Protein AF-A0A0L1IK10-F1 (afdb_monomer_lite)

Foldseek 3Di:
DDDDDDDDPPLDDAAAEAQEDAQAPLSVVQVVVSVVSNHHDAEYEYEEADPVCLVPP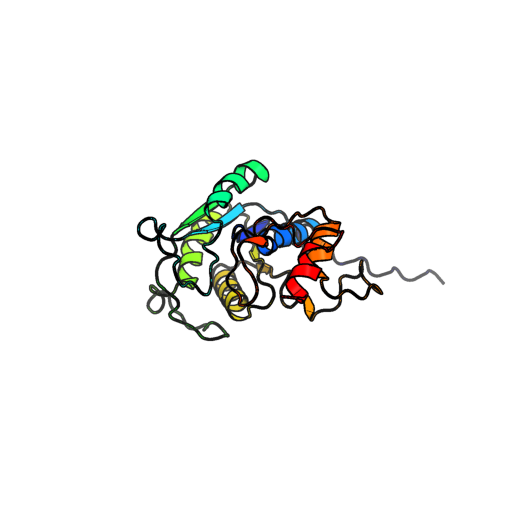APAPQGHRPRVVCVVVCCVVVVHYYFYDYQAAHCPPPDLADDLPPDPVNPRRHSLCRVQVRVVVVCVVPVRHAAYEGRDADRSNNQNSQVSSCVVVNHHYHHPRYPVVPDDDDPVCVPPDDPPRVLCVCVVVVNWGFACDDDDPPDDPVRGRPTCSDPVNPSVVSSVVD

Secondary structure (DSSP, 8-state):
-PPPPPPPP--PPPPEEEEE--SSHHHHHHHHHHHHTTPEEEEEEEEE--GGGTTS----SS---TTGGGTHHHHHHHT--EEEEE--SB-----SS--S---TTT-TTBGGGGHHHHHHHHHHH-TT--EEE---SS-HHHHHHHHHHHHHTTPEEE-TTTTTTTSPPPGGGTT---SSHHHHHHHHTT---B-----STT--GGGTT-BSS-TT-HHHHHHTT-

Radius of gyration: 19.13 Å; chains: 1; bounding box: 40×62×50 Å

InterPro domains:
  IPR002761 Diphthamide synthase domain [cd01994] (16-209)
  IPR014729 Rossmann-like alpha/beta/alpha sandwich fold [G3DSA:3.40.50.620] (12-171)
  IPR030662 Diphthine--ammonia ligase/Uncharacterised protein MJ0570 [PTHR12196] (16-214)
  IPR060003 Diphthamide synthase, N-terminal domain [PF01902] (16-90)

Organism: Aspergillus nomiae NRRL (strain ATCC 15546 / NRRL 13137 / CBS 260.88 / M93) (NCBI:txid1509407)

pLDDT: mean 82.79, std 15.54, range [36.09, 98.56]

Sequence (226 aa):
MTPSPQPQPQQGQSLNVIALISGGKDSLYSLLHCIRNGHKVIALANLHPPVQDAQEDIDSFMYQTIGHAVIPLYEQALDIPLYRAPISGGAVDTARIYRNDATEESAPEDETESLVPLLKRVMQCHPEANAVCAGAILSTYQRTRIENVACRLGLTPLAWLWNYPVLPAPVERAGVATQAGLLEDMAGVGCEARIIKVASGGLDEGFLWGDVSSRDGLVRRKIERA

Structure (mmCIF, N/CA/C/O backbone):
data_AF-A0A0L1IK10-F1
#
_entry.id   AF-A0A0L1IK10-F1
#
loop_
_atom_site.group_PDB
_atom_site.id
_atom_site.type_symbol
_atom_site.label_atom_id
_atom_site.label_alt_id
_atom_site.label_comp_id
_atom_site.label_asym_id
_atom_site.label_entity_id
_atom_site.label_seq_id
_atom_site.pdbx_PDB_ins_code
_atom_site.Cartn_x
_atom_site.Cartn_y
_atom_site.Cartn_z
_atom_site.occupancy
_atom_site.B_iso_or_equiv
_atom_site.auth_seq_id
_atom_site.auth_comp_id
_atom_site.auth_asym_id
_atom_site.auth_atom_id
_atom_site.pdbx_PDB_model_num
ATOM 1 N N . MET A 1 1 ? 18.342 -41.389 24.477 1.00 45.66 1 MET A N 1
ATOM 2 C CA . MET A 1 1 ? 18.398 -39.932 24.244 1.00 45.66 1 MET A CA 1
ATOM 3 C C . MET A 1 1 ? 17.262 -39.589 23.300 1.00 45.66 1 MET A C 1
ATOM 5 O O . MET A 1 1 ? 17.355 -39.867 22.114 1.00 45.66 1 MET A O 1
ATOM 9 N N . THR A 1 2 ? 16.138 -39.140 23.847 1.00 45.03 2 THR A N 1
ATOM 10 C CA . THR A 1 2 ? 14.998 -38.640 23.070 1.00 45.03 2 THR A CA 1
ATOM 11 C C . THR A 1 2 ? 15.384 -37.298 22.446 1.00 45.03 2 THR A C 1
ATOM 13 O O . THR A 1 2 ? 15.930 -36.461 23.168 1.00 45.03 2 THR A O 1
ATOM 16 N N . PRO A 1 3 ? 15.162 -37.079 21.140 1.00 47.78 3 PRO A N 1
ATOM 17 C CA . PRO A 1 3 ? 15.477 -35.801 20.520 1.00 47.78 3 PRO A CA 1
ATOM 18 C C . PRO A 1 3 ? 14.588 -34.710 21.124 1.00 47.78 3 PRO A C 1
ATOM 20 O O . PRO A 1 3 ? 13.375 -34.881 21.252 1.00 47.78 3 PRO A O 1
ATOM 23 N N . SER A 1 4 ? 15.214 -33.608 21.531 1.00 40.94 4 SER A N 1
ATOM 24 C CA . SER A 1 4 ? 14.535 -32.412 22.024 1.00 40.94 4 SER A CA 1
ATOM 25 C C . SER A 1 4 ? 13.555 -31.890 20.964 1.00 40.94 4 SER A C 1
ATOM 27 O O . SER A 1 4 ? 13.916 -31.859 19.784 1.00 40.94 4 SER A O 1
ATOM 29 N N . PRO A 1 5 ? 12.336 -31.469 21.344 1.00 47.75 5 PRO A N 1
ATOM 30 C CA . PRO A 1 5 ? 11.390 -30.902 20.396 1.00 47.75 5 PRO A CA 1
ATOM 31 C C . PRO A 1 5 ? 11.975 -29.617 19.804 1.00 47.75 5 PRO A C 1
ATOM 33 O O . PRO A 1 5 ? 12.391 -28.714 20.531 1.00 47.75 5 PRO A O 1
ATOM 36 N N . GLN A 1 6 ? 1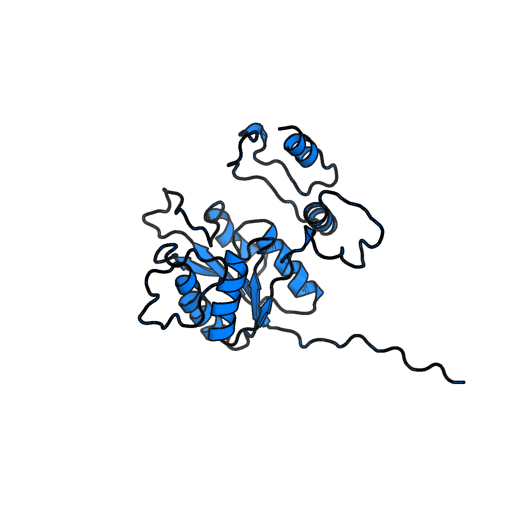2.035 -29.559 18.473 1.00 41.06 6 GLN A N 1
ATOM 37 C CA . GLN A 1 6 ? 12.385 -28.341 17.753 1.00 41.06 6 GLN A CA 1
ATOM 38 C C . GLN A 1 6 ? 11.350 -27.248 18.071 1.00 41.06 6 GLN A C 1
ATOM 40 O O . GLN A 1 6 ? 10.160 -27.563 18.182 1.00 41.06 6 GLN A O 1
ATOM 45 N N . PRO A 1 7 ? 11.767 -25.979 18.225 1.00 39.41 7 PRO A N 1
ATOM 46 C CA . PRO A 1 7 ? 10.839 -24.884 18.467 1.00 39.41 7 PRO A CA 1
ATOM 47 C C . PRO A 1 7 ? 9.878 -24.769 17.281 1.00 39.41 7 PRO A C 1
ATOM 49 O O . PRO A 1 7 ? 10.287 -24.511 16.150 1.00 39.41 7 PRO A O 1
ATOM 52 N N . GLN A 1 8 ? 8.592 -24.996 17.545 1.00 36.09 8 GLN A N 1
ATOM 53 C CA . GLN A 1 8 ? 7.531 -24.717 16.586 1.00 36.09 8 GLN A CA 1
ATOM 54 C C . GLN A 1 8 ? 7.516 -23.206 16.304 1.00 36.09 8 GLN A C 1
ATOM 56 O O . GLN A 1 8 ? 7.669 -22.422 17.248 1.00 36.09 8 GLN A O 1
ATOM 61 N N . PRO A 1 9 ? 7.351 -22.769 15.042 1.00 42.75 9 PRO A N 1
ATOM 62 C CA . PRO A 1 9 ? 7.224 -21.352 14.734 1.00 42.75 9 PRO A CA 1
ATOM 63 C C . PRO A 1 9 ? 6.038 -20.783 15.519 1.00 42.75 9 PRO A C 1
ATOM 65 O O . PRO A 1 9 ? 4.931 -21.319 15.457 1.00 42.75 9 PRO A O 1
ATOM 68 N N . GLN A 1 10 ? 6.289 -19.726 16.295 1.00 43.50 10 GLN A N 1
ATOM 69 C CA . GLN A 1 10 ? 5.251 -18.984 17.005 1.00 43.50 10 GLN A CA 1
ATOM 70 C C . GLN A 1 10 ? 4.220 -18.514 15.975 1.00 43.50 10 GLN A C 1
ATOM 72 O O . GLN A 1 10 ? 4.508 -17.646 15.154 1.00 43.50 10 GLN A O 1
ATOM 77 N N . GLN A 1 11 ? 3.031 -19.118 15.987 1.00 45.75 11 GLN A N 1
ATOM 78 C CA . GLN A 1 11 ? 1.899 -18.649 15.196 1.00 45.75 11 GLN A CA 1
ATOM 79 C C . GLN A 1 11 ? 1.498 -17.279 15.753 1.00 45.75 11 GLN A C 1
ATOM 81 O O . GLN A 1 11 ? 0.864 -17.191 16.805 1.00 45.75 11 GLN A O 1
ATOM 86 N N . GLY A 1 12 ? 1.940 -16.206 15.095 1.00 60.62 12 GLY A N 1
ATOM 87 C CA . GLY A 1 12 ? 1.452 -14.861 15.382 1.00 60.62 12 GLY A CA 1
ATOM 88 C C . GLY A 1 12 ? -0.070 -14.834 15.245 1.00 60.62 12 GLY A C 1
ATOM 89 O O . GLY A 1 12 ? -0.630 -15.512 14.383 1.00 60.62 12 GLY A O 1
ATOM 90 N N . GLN A 1 13 ? -0.753 -14.090 16.117 1.00 80.44 13 GLN A N 1
ATOM 91 C CA . GLN A 1 13 ? -2.201 -13.921 16.007 1.00 80.44 13 GLN A CA 1
ATOM 92 C C . GLN A 1 13 ? -2.559 -13.380 14.613 1.00 80.44 13 GLN A C 1
ATOM 94 O O . GLN A 1 13 ? -1.939 -12.435 14.126 1.00 80.44 13 GLN A O 1
ATOM 99 N N . SER A 1 14 ? -3.563 -13.983 13.973 1.00 93.81 14 SER A N 1
ATOM 100 C CA . SER A 1 14 ? -4.122 -13.477 12.718 1.00 93.81 14 SER A CA 1
ATOM 101 C C . SER A 1 14 ? -4.686 -12.071 12.936 1.00 93.81 14 SER A C 1
ATOM 103 O O . SER A 1 14 ? -5.568 -11.882 13.773 1.00 93.81 14 SER A O 1
ATOM 105 N N . LEU A 1 15 ? -4.202 -11.094 12.167 1.00 97.69 15 LEU A N 1
ATOM 106 C CA . LEU A 1 15 ? -4.667 -9.708 12.200 1.00 97.69 15 LEU A CA 1
ATOM 107 C C . LEU A 1 15 ? -5.780 -9.479 11.169 1.00 97.69 15 LEU A C 1
ATOM 109 O O . LEU A 1 15 ? -5.804 -10.134 10.125 1.00 97.69 15 LEU A O 1
ATOM 113 N N . ASN A 1 16 ? -6.660 -8.519 11.446 1.00 98.31 16 ASN A N 1
ATOM 114 C CA . ASN A 1 16 ? -7.651 -7.994 10.509 1.00 98.31 16 ASN A CA 1
ATOM 115 C C . ASN A 1 16 ? -7.149 -6.643 9.994 1.00 98.31 16 ASN A C 1
ATOM 117 O O . ASN A 1 16 ? -7.095 -5.650 10.726 1.00 98.31 16 ASN A O 1
ATOM 121 N N . VAL A 1 17 ? -6.731 -6.641 8.736 1.00 98.56 17 VAL A N 1
ATOM 122 C CA . VAL A 1 17 ? -5.891 -5.611 8.138 1.00 98.56 17 VAL A CA 1
ATOM 123 C C . VAL A 1 17 ? -6.714 -4.692 7.244 1.00 98.56 17 VAL A C 1
ATOM 125 O O . VAL A 1 17 ? -7.413 -5.152 6.336 1.00 98.56 17 VAL A O 1
ATOM 128 N N . ILE A 1 18 ? -6.551 -3.389 7.454 1.00 98.56 18 ILE A N 1
ATOM 129 C CA . ILE A 1 18 ? -6.921 -2.341 6.502 1.00 98.56 18 ILE A CA 1
ATOM 130 C C . ILE A 1 18 ? -5.718 -2.112 5.580 1.00 98.56 18 ILE A C 1
ATOM 132 O O . ILE A 1 18 ? -4.642 -1.731 6.043 1.00 98.56 18 ILE A O 1
ATOM 136 N N . ALA A 1 19 ? -5.859 -2.352 4.281 1.00 97.69 19 ALA A N 1
ATOM 137 C CA . ALA A 1 19 ? -4.765 -2.173 3.330 1.00 97.69 19 ALA A CA 1
ATOM 138 C C . ALA A 1 19 ? -4.819 -0.791 2.665 1.00 97.69 19 ALA A C 1
ATOM 140 O O . ALA A 1 19 ? -5.798 -0.457 1.997 1.00 97.69 19 ALA A O 1
ATOM 141 N N . LEU A 1 20 ? -3.750 -0.004 2.811 1.00 96.44 20 LEU A N 1
ATOM 142 C CA . LEU A 1 20 ? -3.587 1.263 2.102 1.00 96.44 20 LEU A CA 1
ATOM 143 C C . LEU A 1 20 ? -3.157 0.987 0.660 1.00 96.44 20 LEU A C 1
ATOM 145 O O . LEU A 1 20 ? -2.043 0.515 0.415 1.00 96.44 20 LEU A O 1
ATOM 149 N N . ILE A 1 21 ? -4.034 1.295 -0.294 1.00 94.38 21 ILE A N 1
ATOM 150 C CA . ILE A 1 21 ? -3.797 1.072 -1.723 1.00 94.38 21 ILE A CA 1
ATOM 151 C C . ILE A 1 21 ? -3.586 2.388 -2.469 1.00 94.38 21 ILE A C 1
ATOM 153 O O . ILE A 1 21 ? -4.220 3.406 -2.182 1.00 94.38 21 ILE A O 1
ATOM 157 N N . SER A 1 22 ? -2.690 2.355 -3.454 1.00 89.50 22 SER A N 1
ATOM 158 C CA . SER A 1 22 ? -2.305 3.530 -4.245 1.00 89.50 22 SER A CA 1
ATOM 159 C C . SER A 1 22 ? -2.494 3.361 -5.753 1.00 89.50 22 SER A C 1
ATOM 161 O O . SER A 1 22 ? -2.294 4.304 -6.504 1.00 89.50 22 SER A O 1
ATOM 163 N N . GLY A 1 23 ? -2.838 2.153 -6.212 1.00 85.44 23 GLY A N 1
ATOM 164 C CA . GLY A 1 23 ? -2.886 1.807 -7.638 1.00 85.44 23 GLY A CA 1
ATOM 165 C C . GLY A 1 23 ? -1.513 1.417 -8.189 1.00 85.44 23 GLY A C 1
ATOM 166 O O . GLY A 1 23 ? -1.408 0.909 -9.299 1.00 85.44 23 GLY A O 1
ATOM 167 N N . GLY A 1 24 ? -0.454 1.591 -7.393 1.00 88.69 24 GLY A N 1
ATOM 168 C CA . GLY A 1 24 ? 0.884 1.102 -7.700 1.00 88.69 24 GLY A CA 1
ATOM 169 C C . GLY A 1 24 ? 1.108 -0.350 -7.270 1.00 88.69 24 GLY A C 1
ATOM 170 O O . GLY A 1 24 ? 0.498 -0.839 -6.311 1.00 88.69 24 GLY A O 1
ATOM 171 N N . LYS A 1 25 ? 2.071 -0.998 -7.940 1.00 90.31 25 LYS A N 1
ATOM 172 C CA . LYS A 1 25 ? 2.514 -2.385 -7.704 1.00 90.31 25 LYS A CA 1
ATOM 173 C C . LYS A 1 25 ? 2.829 -2.703 -6.237 1.00 90.31 25 LYS A C 1
ATOM 175 O O . LYS A 1 25 ? 2.480 -3.772 -5.756 1.00 90.31 25 LYS A O 1
ATOM 180 N N . ASP A 1 26 ? 3.448 -1.773 -5.511 1.00 91.81 26 ASP A N 1
ATOM 181 C CA . ASP A 1 26 ? 3.996 -2.038 -4.175 1.00 91.81 26 ASP A CA 1
ATOM 182 C C . ASP A 1 26 ? 2.887 -2.167 -3.133 1.00 91.81 26 ASP A C 1
ATOM 184 O O . ASP A 1 26 ? 2.901 -3.073 -2.300 1.00 91.81 26 ASP A O 1
ATOM 188 N N . SER A 1 27 ? 1.881 -1.292 -3.227 1.00 91.69 27 SER A N 1
ATOM 189 C CA . SER A 1 27 ? 0.709 -1.351 -2.360 1.00 91.69 27 SER A CA 1
ATOM 190 C C . SER A 1 27 ? -0.037 -2.672 -2.537 1.00 91.69 27 SER A C 1
ATOM 192 O O . SER A 1 27 ? -0.300 -3.343 -1.547 1.00 91.69 27 SER A O 1
ATOM 194 N N . LEU A 1 28 ? -0.261 -3.117 -3.779 1.00 91.75 28 LEU A N 1
ATOM 195 C CA . LEU A 1 28 ? -0.950 -4.378 -4.056 1.00 91.75 28 LEU A CA 1
ATOM 196 C C . LEU A 1 28 ? -0.112 -5.596 -3.640 1.00 91.75 28 LEU A C 1
ATOM 198 O O . LEU A 1 28 ? -0.625 -6.518 -3.011 1.00 91.75 28 LEU A O 1
ATOM 202 N N . TYR A 1 29 ? 1.192 -5.581 -3.921 1.00 92.88 29 TYR A N 1
ATOM 203 C CA . TYR A 1 29 ? 2.099 -6.664 -3.544 1.00 92.88 29 TYR A CA 1
ATOM 204 C C . TYR A 1 29 ? 2.202 -6.835 -2.016 1.00 92.88 29 TYR A C 1
ATOM 206 O O . TYR A 1 29 ? 2.294 -7.960 -1.522 1.00 92.88 29 TYR A O 1
ATOM 214 N N . SER A 1 30 ? 2.092 -5.753 -1.235 1.00 93.06 30 SER A N 1
ATOM 215 C CA . SER A 1 30 ? 2.083 -5.840 0.233 1.00 93.06 30 SER A CA 1
ATOM 216 C C . SER A 1 30 ? 0.888 -6.620 0.813 1.00 93.06 30 SER A C 1
ATOM 218 O O . SER A 1 30 ? 1.024 -7.226 1.882 1.00 93.06 30 SER A O 1
ATOM 220 N N . LEU A 1 31 ? -0.249 -6.711 0.103 1.00 92.94 31 LEU A N 1
ATOM 221 C CA . LEU A 1 31 ? -1.383 -7.557 0.521 1.00 92.94 31 LEU A CA 1
ATOM 222 C C . LEU A 1 31 ? -1.003 -9.040 0.486 1.00 92.94 31 LEU A C 1
ATOM 224 O O . LEU A 1 31 ? -1.395 -9.791 1.377 1.00 92.94 31 LEU A O 1
ATOM 228 N N . LEU A 1 32 ? -0.195 -9.462 -0.493 1.00 92.00 32 LEU A N 1
ATOM 229 C CA . LEU A 1 32 ? 0.273 -10.848 -0.580 1.00 92.00 32 LEU A CA 1
ATOM 230 C C . LEU A 1 32 ? 1.133 -11.218 0.631 1.00 92.00 32 LEU A C 1
ATOM 232 O O . LEU A 1 32 ? 1.030 -12.333 1.138 1.00 92.00 32 LEU A O 1
ATOM 236 N N . HIS A 1 33 ? 1.918 -10.272 1.153 1.00 91.44 33 HIS A N 1
ATOM 237 C CA . HIS A 1 33 ? 2.641 -10.466 2.408 1.00 91.44 33 HIS A CA 1
ATOM 238 C C . HIS A 1 33 ? 1.702 -10.576 3.616 1.00 91.44 33 HIS A C 1
ATOM 240 O O . HIS A 1 33 ? 1.961 -11.403 4.488 1.00 91.44 33 HIS A O 1
ATOM 246 N N . CYS A 1 34 ? 0.598 -9.822 3.663 1.00 94.12 34 CYS A N 1
ATOM 247 C CA . CYS A 1 34 ? -0.408 -9.984 4.721 1.00 94.12 34 CYS A CA 1
ATOM 248 C C . CYS A 1 34 ? -1.013 -11.393 4.699 1.00 94.12 34 CYS A C 1
ATOM 250 O O . CYS A 1 34 ? -1.013 -12.078 5.720 1.00 94.12 34 CYS A O 1
ATOM 252 N N . ILE A 1 35 ? -1.456 -11.847 3.523 1.00 92.44 35 ILE A N 1
ATOM 253 C CA . ILE A 1 35 ? -2.073 -13.169 3.339 1.00 92.44 35 ILE A CA 1
ATOM 254 C C . ILE A 1 35 ? -1.078 -14.280 3.688 1.00 92.44 35 ILE A C 1
ATOM 256 O O . ILE A 1 35 ? -1.406 -15.206 4.429 1.00 92.44 35 ILE A O 1
ATOM 260 N N . ARG A 1 36 ? 0.167 -14.171 3.209 1.00 90.12 36 ARG A N 1
ATOM 261 C CA . ARG A 1 36 ? 1.228 -15.154 3.473 1.00 90.12 36 ARG A CA 1
ATOM 262 C C . ARG A 1 36 ? 1.554 -15.299 4.959 1.00 90.12 36 ARG A C 1
ATOM 264 O O . ARG A 1 36 ? 1.860 -16.402 5.397 1.00 90.12 36 ARG A O 1
ATOM 271 N N . ASN A 1 37 ? 1.482 -14.212 5.724 1.00 91.81 37 ASN A N 1
ATOM 272 C CA . ASN A 1 37 ? 1.701 -14.225 7.173 1.00 91.81 37 ASN A CA 1
ATOM 273 C C . ASN A 1 37 ? 0.430 -14.577 7.971 1.00 91.81 37 ASN A C 1
ATOM 275 O O . ASN A 1 37 ? 0.401 -14.419 9.189 1.00 91.81 37 ASN A O 1
ATOM 279 N N . GLY A 1 38 ? -0.617 -15.074 7.304 1.00 94.69 38 GLY A N 1
ATOM 280 C CA . GLY A 1 38 ? -1.837 -15.546 7.954 1.00 94.69 38 GLY A CA 1
ATOM 281 C C . GLY A 1 38 ? -2.741 -14.425 8.460 1.00 94.69 38 GLY A C 1
ATOM 282 O O . GLY A 1 38 ? -3.517 -14.650 9.382 1.00 94.69 38 GLY A O 1
ATOM 283 N N . HIS A 1 39 ? -2.635 -13.217 7.905 1.00 97.00 39 HIS A N 1
ATOM 284 C CA . HIS A 1 39 ? -3.534 -12.108 8.218 1.00 97.00 39 HIS A CA 1
ATOM 285 C C . HIS A 1 39 ? -4.661 -12.001 7.188 1.00 97.00 39 HIS A C 1
ATOM 287 O O . HIS A 1 39 ? -4.498 -12.352 6.016 1.00 97.00 39 HIS A O 1
ATOM 293 N N . LYS A 1 40 ? -5.804 -11.461 7.613 1.00 97.62 40 LYS A N 1
ATOM 294 C CA . LYS A 1 40 ? -6.979 -11.246 6.769 1.00 97.62 40 LYS A CA 1
ATOM 295 C C . LYS A 1 40 ? -7.055 -9.784 6.348 1.00 97.62 40 LYS A C 1
ATOM 297 O O . LYS A 1 40 ? -7.173 -8.908 7.199 1.00 97.62 40 LYS A O 1
ATOM 302 N N . VAL A 1 41 ? -7.034 -9.511 5.047 1.00 97.88 41 VAL A N 1
ATOM 303 C CA . VAL A 1 41 ? -7.330 -8.168 4.526 1.00 97.88 41 VAL A CA 1
ATOM 304 C C . VAL A 1 41 ? -8.846 -8.010 4.473 1.00 97.88 41 VAL A C 1
ATOM 306 O O . VAL A 1 41 ? -9.518 -8.776 3.789 1.00 97.88 41 VAL A O 1
ATOM 309 N N . ILE A 1 42 ? -9.382 -7.066 5.243 1.00 98.19 42 ILE A N 1
ATOM 310 C CA . ILE A 1 42 ? -10.834 -6.897 5.434 1.00 98.19 42 ILE A CA 1
ATOM 311 C C . ILE A 1 42 ? -11.386 -5.625 4.791 1.00 98.19 42 ILE A C 1
ATOM 313 O O . ILE A 1 42 ? -12.587 -5.537 4.558 1.00 98.19 42 ILE A O 1
ATOM 317 N N . ALA A 1 43 ? -10.520 -4.655 4.502 1.00 98.44 43 ALA A N 1
ATOM 318 C CA . ALA A 1 43 ? -10.891 -3.396 3.880 1.00 98.44 43 ALA A CA 1
ATOM 319 C C . ALA A 1 43 ? -9.713 -2.821 3.092 1.00 98.44 43 ALA A C 1
ATOM 321 O O . ALA A 1 43 ? -8.552 -2.942 3.496 1.00 98.44 43 ALA A O 1
ATOM 322 N N . LEU A 1 44 ? -10.027 -2.152 1.990 1.00 98.25 44 LEU A N 1
ATOM 323 C CA . LEU A 1 44 ? -9.103 -1.339 1.215 1.00 98.25 44 LEU A CA 1
ATOM 324 C C . LEU A 1 44 ? -9.351 0.131 1.551 1.00 98.25 44 LEU A C 1
ATOM 326 O O . LEU A 1 44 ? -10.496 0.574 1.620 1.00 98.25 44 LEU A O 1
ATOM 330 N N . ALA A 1 45 ? -8.287 0.901 1.734 1.00 97.19 45 ALA A N 1
ATOM 331 C CA . ALA A 1 45 ? -8.368 2.330 1.992 1.00 97.19 45 ALA A CA 1
ATOM 332 C C . ALA A 1 45 ? -7.478 3.096 1.009 1.00 97.19 45 ALA A C 1
ATOM 334 O O . ALA A 1 45 ? -6.327 2.729 0.772 1.00 97.19 45 ALA A O 1
ATOM 335 N N . ASN A 1 46 ? -8.013 4.166 0.428 1.00 95.25 46 ASN A N 1
ATOM 336 C CA . ASN A 1 46 ? -7.296 5.015 -0.516 1.00 95.25 46 ASN A CA 1
ATOM 337 C C . ASN A 1 46 ? -7.623 6.490 -0.278 1.00 95.25 46 ASN A C 1
ATOM 339 O O . ASN A 1 46 ? -8.790 6.874 -0.197 1.00 95.25 46 ASN A O 1
ATOM 343 N N . LEU A 1 47 ? -6.581 7.314 -0.224 1.00 91.44 47 LEU A N 1
ATOM 344 C CA . LEU A 1 47 ? -6.710 8.759 -0.328 1.00 91.44 47 LEU A CA 1
ATOM 345 C C . LEU A 1 47 ? -6.513 9.181 -1.786 1.00 91.44 47 LEU A C 1
ATOM 347 O O . LEU A 1 47 ? -5.657 8.631 -2.481 1.00 91.44 47 LEU A O 1
ATOM 351 N N . HIS A 1 48 ? -7.336 10.113 -2.258 1.00 86.94 48 HIS A N 1
ATOM 352 C CA . HIS A 1 48 ? -7.313 10.594 -3.641 1.00 86.94 48 HIS A CA 1
ATOM 353 C C . HIS A 1 48 ? -7.319 12.123 -3.707 1.00 86.94 48 HIS A C 1
ATOM 355 O O . HIS A 1 48 ? -7.763 12.764 -2.758 1.00 86.94 48 HIS A O 1
ATOM 361 N N . PRO A 1 49 ? -6.889 12.729 -4.824 1.00 81.31 49 PRO A N 1
ATOM 362 C CA . PRO A 1 49 ? -7.029 14.168 -5.011 1.00 81.31 49 PRO A CA 1
ATOM 363 C C . PRO A 1 49 ? -8.487 14.638 -4.843 1.00 81.31 49 PRO A C 1
ATOM 365 O O . PRO A 1 49 ? -9.403 13.925 -5.280 1.00 81.31 49 PRO A O 1
ATOM 368 N N . PRO A 1 50 ? -8.751 15.799 -4.218 1.00 79.25 50 PRO A N 1
ATOM 369 C CA . PRO A 1 50 ? -10.034 16.487 -4.301 1.00 79.25 50 PRO A CA 1
ATOM 370 C C . PRO A 1 50 ? -10.496 16.678 -5.752 1.00 79.25 50 PRO A C 1
ATOM 372 O O . PRO A 1 50 ? -9.707 16.832 -6.676 1.00 79.25 50 PRO A O 1
ATOM 375 N N . VAL A 1 51 ? -11.818 16.675 -5.948 1.00 67.25 51 VAL A N 1
ATOM 376 C CA . VAL A 1 51 ? -12.466 16.671 -7.276 1.00 67.25 51 VAL A CA 1
ATOM 377 C C . VAL A 1 51 ? -12.134 17.920 -8.107 1.00 67.25 51 VAL A C 1
ATOM 379 O O . VAL A 1 51 ? -12.146 17.851 -9.331 1.00 67.25 51 VAL A O 1
ATOM 382 N N . GLN A 1 52 ? -11.828 19.046 -7.457 1.00 60.19 52 GLN A N 1
ATOM 383 C CA . GLN A 1 52 ? -11.465 20.302 -8.124 1.00 60.19 52 GLN A CA 1
ATOM 384 C C . GLN A 1 52 ? -10.067 20.247 -8.756 1.00 60.19 52 GLN A C 1
ATOM 386 O O . GLN A 1 52 ? -9.867 20.835 -9.813 1.00 60.19 52 GLN A O 1
ATOM 391 N N . ASP A 1 53 ? -9.171 19.440 -8.185 1.00 56.16 53 ASP A N 1
ATOM 392 C CA . ASP A 1 53 ? -7.781 19.288 -8.619 1.00 56.16 53 ASP A CA 1
ATOM 393 C C . ASP A 1 53 ? -7.560 17.955 -9.349 1.00 56.16 53 ASP A C 1
ATOM 395 O O . ASP A 1 53 ? -6.437 17.534 -9.572 1.00 56.16 53 ASP A O 1
ATOM 399 N N . ALA A 1 54 ? -8.617 17.253 -9.774 1.00 51.88 54 ALA A N 1
ATOM 400 C CA . ALA A 1 54 ? -8.472 15.989 -10.507 1.00 51.88 54 ALA A CA 1
ATOM 401 C C . ALA A 1 54 ? -7.724 16.144 -11.853 1.00 51.88 54 ALA A C 1
ATOM 403 O O . ALA A 1 54 ? -7.298 15.146 -12.438 1.00 51.88 54 ALA A O 1
ATOM 404 N N . GLN A 1 55 ? -7.580 17.385 -12.337 1.00 46.66 55 GLN A N 1
ATOM 405 C CA . GLN A 1 55 ? -6.857 17.751 -13.554 1.00 46.66 55 GLN A CA 1
ATOM 406 C C . GLN A 1 55 ? -5.393 18.165 -13.302 1.00 46.66 55 GLN A C 1
ATOM 408 O O . GLN A 1 55 ? -4.607 18.147 -14.249 1.00 46.66 55 GLN A O 1
ATOM 413 N N . GLU A 1 56 ? -5.028 18.525 -12.066 1.00 48.78 56 GLU A N 1
ATOM 414 C CA . GLU A 1 56 ? -3.680 18.958 -11.682 1.00 48.78 56 GLU A CA 1
ATOM 415 C C . GLU A 1 56 ? -3.099 17.946 -10.687 1.00 48.78 56 GLU A C 1
ATOM 417 O O . GLU A 1 56 ? -3.681 17.661 -9.645 1.00 48.78 56 GLU A O 1
ATOM 422 N N . ASP A 1 57 ? -1.957 17.340 -11.022 1.00 55.78 57 ASP A N 1
ATOM 423 C CA . ASP A 1 57 ? -1.255 16.456 -10.094 1.00 55.78 57 ASP A CA 1
ATOM 424 C C . ASP A 1 57 ? -0.953 17.245 -8.806 1.00 55.78 57 ASP A C 1
ATOM 426 O O . ASP A 1 57 ? -0.090 18.117 -8.806 1.00 55.78 57 ASP A O 1
ATOM 430 N N . ILE A 1 58 ? -1.661 16.958 -7.709 1.00 59.47 58 ILE A N 1
ATOM 431 C CA . ILE A 1 58 ? -1.305 17.519 -6.402 1.00 59.47 58 ILE A CA 1
ATOM 432 C C . ILE A 1 58 ? 0.119 17.068 -6.083 1.00 59.47 58 ILE A C 1
ATOM 434 O O . ILE A 1 58 ? 0.401 15.865 -6.108 1.00 59.47 58 ILE A O 1
ATOM 438 N N . ASP A 1 59 ? 0.985 18.022 -5.740 1.00 61.69 59 ASP A N 1
ATOM 439 C CA . ASP A 1 59 ? 2.352 17.791 -5.267 1.00 61.69 59 ASP A CA 1
ATOM 440 C C . ASP A 1 59 ? 2.341 17.177 -3.848 1.00 61.69 59 ASP A C 1
ATOM 442 O O . ASP A 1 59 ? 2.791 17.775 -2.870 1.00 61.69 59 ASP A O 1
ATOM 446 N N . SER A 1 60 ? 1.783 15.970 -3.717 1.00 66.25 60 SER A N 1
ATOM 447 C CA . SER A 1 60 ? 1.801 15.180 -2.485 1.00 66.25 60 SER A CA 1
ATOM 448 C C . SER A 1 60 ? 3.091 14.367 -2.415 1.00 66.25 60 SER A C 1
ATOM 450 O O . SER A 1 60 ? 3.387 13.552 -3.294 1.00 66.25 60 SER A O 1
ATOM 452 N N . PHE A 1 61 ? 3.855 14.541 -1.335 1.00 71.44 61 PHE A N 1
ATOM 453 C CA . PHE A 1 61 ? 5.009 13.681 -1.055 1.00 71.44 61 PHE A CA 1
ATOM 454 C C . PHE A 1 61 ? 4.579 12.344 -0.438 1.00 71.44 61 PHE A C 1
ATOM 456 O O . PHE A 1 61 ? 5.329 11.359 -0.486 1.00 71.44 61 PHE A O 1
ATOM 463 N N . MET A 1 62 ? 3.382 12.295 0.155 1.00 72.31 62 MET A N 1
ATOM 464 C CA . MET A 1 62 ? 2.866 11.116 0.836 1.00 72.31 62 MET A CA 1
ATOM 465 C C . MET A 1 62 ? 2.077 10.172 -0.077 1.00 72.31 62 MET A C 1
ATOM 467 O O . MET A 1 62 ? 2.304 8.960 -0.002 1.00 72.31 62 MET A O 1
ATOM 471 N N . TYR A 1 63 ? 1.190 10.676 -0.938 1.00 74.00 63 TYR A N 1
ATOM 472 C CA . TYR A 1 63 ? 0.217 9.856 -1.666 1.00 74.00 63 TYR A CA 1
ATOM 473 C C . TYR A 1 63 ? 0.429 9.880 -3.178 1.00 74.00 63 TYR A C 1
ATOM 475 O O . TYR A 1 63 ? 0.541 10.927 -3.802 1.00 74.00 63 TYR A O 1
ATOM 483 N N . GLN A 1 64 ? 0.409 8.694 -3.789 1.00 73.00 64 GLN A N 1
ATOM 484 C CA . GLN A 1 64 ? 0.424 8.572 -5.242 1.00 73.00 64 GLN A CA 1
ATOM 485 C C . GLN A 1 64 ? -0.959 8.905 -5.803 1.00 73.00 64 GLN A C 1
ATOM 487 O O . GLN A 1 64 ? -1.941 8.219 -5.517 1.00 73.00 64 GLN A O 1
ATOM 492 N N . THR A 1 65 ? -1.014 9.926 -6.645 1.00 69.81 65 THR A N 1
ATOM 493 C CA . THR A 1 65 ? -2.231 10.383 -7.331 1.00 69.81 65 THR A CA 1
ATOM 494 C C . THR A 1 65 ? -2.356 9.775 -8.732 1.00 69.81 65 THR A C 1
ATOM 496 O O . THR A 1 65 ? -3.451 9.668 -9.290 1.00 69.81 65 THR A O 1
ATOM 499 N N . ILE A 1 66 ? -1.242 9.290 -9.286 1.00 75.00 66 ILE A N 1
ATOM 500 C CA . ILE A 1 66 ? -1.173 8.652 -10.601 1.00 75.00 66 ILE A CA 1
ATOM 501 C C . ILE A 1 66 ? -1.862 7.285 -10.556 1.00 75.00 66 ILE A C 1
ATOM 503 O O . ILE A 1 66 ? -1.566 6.452 -9.701 1.00 75.00 66 ILE A O 1
ATOM 507 N N . GLY A 1 67 ? -2.753 7.025 -11.515 1.00 73.69 67 GLY A N 1
ATOM 508 C CA . GLY A 1 67 ? -3.447 5.740 -11.619 1.00 73.69 67 GLY A CA 1
ATOM 509 C C . GLY A 1 67 ? -4.613 5.572 -10.643 1.00 73.69 67 GLY A C 1
ATOM 510 O O . GLY A 1 67 ? -5.220 4.507 -10.622 1.00 73.69 67 GLY A O 1
ATOM 511 N N . HIS A 1 68 ? -5.006 6.609 -9.891 1.00 76.69 68 HIS A N 1
ATOM 512 C CA . HIS A 1 68 ? -6.145 6.536 -8.965 1.00 76.69 68 HIS A CA 1
ATOM 513 C C . HIS A 1 68 ? -7.475 6.153 -9.650 1.00 76.69 68 HIS A C 1
ATOM 515 O O . HIS A 1 68 ? -8.395 5.678 -8.987 1.00 76.69 68 HIS A O 1
ATOM 521 N N . ALA A 1 69 ? -7.579 6.324 -10.973 1.00 80.44 69 ALA A N 1
ATOM 522 C CA . ALA A 1 69 ? -8.733 5.917 -11.774 1.00 80.44 69 ALA A CA 1
ATOM 523 C C . ALA A 1 69 ? -8.969 4.393 -11.785 1.00 80.44 69 ALA A C 1
ATOM 525 O O . ALA A 1 69 ? -10.104 3.964 -11.973 1.00 80.44 69 ALA A O 1
ATOM 526 N N . VAL A 1 70 ? -7.932 3.573 -11.553 1.00 87.81 70 VAL A N 1
ATOM 527 C CA . VAL A 1 70 ? -8.065 2.103 -11.498 1.00 87.81 70 VAL A CA 1
ATOM 528 C C . VAL A 1 70 ? -8.551 1.609 -10.133 1.00 87.81 70 VAL A C 1
ATOM 530 O O . VAL A 1 70 ? -9.095 0.514 -10.030 1.00 87.81 70 VAL A O 1
ATOM 533 N N . ILE A 1 71 ? -8.385 2.416 -9.081 1.00 91.50 71 ILE A N 1
ATOM 534 C CA . ILE A 1 71 ? -8.676 2.034 -7.693 1.00 91.50 71 ILE A CA 1
ATOM 535 C C . ILE A 1 71 ? -10.113 1.524 -7.492 1.00 91.50 71 ILE A C 1
ATOM 537 O O . ILE A 1 71 ? -10.257 0.497 -6.835 1.00 91.50 71 ILE A O 1
ATOM 541 N N . PRO A 1 72 ? -11.176 2.144 -8.052 1.00 91.94 72 PRO A N 1
ATOM 542 C CA . PRO A 1 72 ? -12.538 1.619 -7.913 1.00 91.94 72 PRO A CA 1
ATOM 543 C C . PRO A 1 72 ? -12.715 0.178 -8.409 1.00 91.94 72 PRO A C 1
ATOM 545 O O . PRO A 1 72 ? -13.589 -0.532 -7.926 1.00 91.94 72 PRO A O 1
ATOM 548 N N . LEU A 1 73 ? -11.875 -0.279 -9.343 1.00 93.56 73 LEU A N 1
ATOM 549 C CA . LEU A 1 73 ? -11.931 -1.647 -9.861 1.00 93.56 73 LEU A CA 1
ATOM 550 C C . LEU A 1 73 ? -11.364 -2.673 -8.868 1.00 93.56 73 LEU A C 1
ATOM 552 O O . LEU A 1 73 ? -11.654 -3.860 -8.995 1.00 93.56 73 LEU A O 1
ATOM 556 N N . TYR A 1 74 ? -10.575 -2.244 -7.875 1.00 94.44 74 TYR A N 1
ATOM 557 C CA . TYR A 1 74 ? -9.955 -3.155 -6.908 1.00 94.44 74 TYR A CA 1
ATOM 558 C C . TYR A 1 74 ? -10.993 -3.806 -6.000 1.00 94.44 74 TYR A C 1
ATOM 560 O O . TYR A 1 74 ? -10.834 -4.973 -5.664 1.00 94.44 74 TYR A O 1
ATOM 568 N N . GLU A 1 75 ? -12.059 -3.087 -5.638 1.00 95.12 75 GLU A N 1
ATOM 569 C CA . GLU A 1 75 ? -13.149 -3.638 -4.826 1.00 95.12 75 GLU A CA 1
ATOM 570 C C . GLU A 1 75 ? -13.761 -4.872 -5.491 1.00 95.12 75 GLU A C 1
ATOM 572 O O . GLU A 1 75 ? -13.878 -5.925 -4.872 1.00 95.12 75 GLU A O 1
ATOM 577 N N . GLN A 1 76 ? -14.061 -4.762 -6.788 1.00 94.19 76 GLN A N 1
ATOM 578 C CA . GLN A 1 76 ? -14.627 -5.853 -7.580 1.00 94.19 76 GLN A CA 1
ATOM 579 C C . GLN A 1 76 ? -13.609 -6.967 -7.840 1.00 94.19 76 GLN A C 1
ATOM 581 O O . GLN A 1 76 ? -13.957 -8.142 -7.791 1.00 94.19 76 GLN A O 1
ATOM 586 N N . ALA A 1 77 ? -12.357 -6.609 -8.136 1.00 94.75 77 ALA A N 1
ATOM 587 C CA . ALA A 1 77 ? -11.321 -7.580 -8.477 1.00 94.75 77 ALA A CA 1
ATOM 588 C C . ALA A 1 77 ? -10.855 -8.411 -7.273 1.00 94.75 77 ALA A C 1
ATOM 590 O O . ALA A 1 77 ? -10.447 -9.559 -7.446 1.00 94.75 77 ALA A O 1
ATOM 591 N N . LEU A 1 78 ? -10.874 -7.825 -6.074 1.00 94.69 78 LEU A N 1
ATOM 592 C CA . LEU A 1 78 ? -10.396 -8.462 -4.848 1.00 94.69 78 LEU A CA 1
ATOM 593 C C . LEU A 1 78 ? -11.527 -9.004 -3.972 1.00 94.69 78 LEU A C 1
ATOM 595 O O . LEU A 1 78 ? -11.235 -9.795 -3.081 1.00 94.69 78 LEU A O 1
ATOM 599 N N . ASP A 1 79 ? -12.775 -8.594 -4.218 1.00 96.44 79 ASP A N 1
ATOM 600 C CA . ASP A 1 79 ? -13.924 -8.873 -3.347 1.00 96.44 79 ASP A CA 1
ATOM 601 C C . ASP A 1 79 ? -13.680 -8.380 -1.904 1.00 96.44 79 ASP A C 1
ATOM 603 O O . ASP A 1 7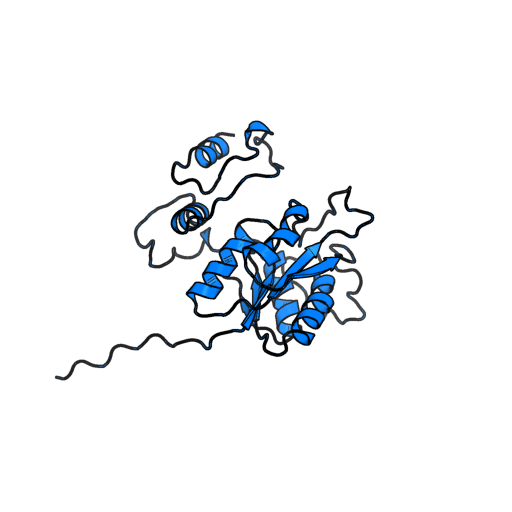9 ? -13.920 -9.071 -0.914 1.00 96.44 79 ASP A O 1
ATOM 607 N N . ILE A 1 80 ? -13.123 -7.165 -1.784 1.00 97.69 80 ILE A N 1
ATOM 608 C CA . ILE A 1 80 ? -12.804 -6.509 -0.506 1.00 97.69 80 ILE A CA 1
ATOM 609 C C . ILE A 1 80 ? -13.372 -5.081 -0.525 1.00 97.69 80 ILE A C 1
ATOM 611 O O . ILE A 1 80 ? -13.026 -4.326 -1.437 1.00 97.69 80 ILE A O 1
ATOM 615 N N . PRO A 1 81 ? -14.162 -4.670 0.490 1.00 98.06 81 PRO A N 1
ATOM 616 C CA . PRO A 1 81 ? -14.756 -3.335 0.566 1.00 98.06 81 PRO A CA 1
ATOM 617 C C . PRO A 1 81 ? -13.736 -2.203 0.434 1.00 98.06 81 PRO A C 1
ATOM 619 O O . PRO A 1 81 ? -12.689 -2.221 1.092 1.00 98.06 81 PRO A O 1
ATOM 622 N N . LEU A 1 82 ? -14.063 -1.191 -0.371 1.00 97.88 82 LEU A N 1
ATOM 623 C CA . LEU A 1 82 ? -13.177 -0.064 -0.656 1.00 97.88 82 LEU A CA 1
ATOM 624 C C . LEU A 1 82 ? -13.682 1.254 -0.062 1.00 97.88 82 LEU A C 1
ATOM 626 O O . LEU A 1 82 ? -14.741 1.774 -0.406 1.00 97.88 82 LEU A O 1
ATOM 630 N N . TYR A 1 83 ? -12.841 1.871 0.763 1.00 97.81 83 TYR A N 1
ATOM 631 C CA . TYR A 1 83 ? -13.086 3.166 1.381 1.00 97.81 83 TYR A CA 1
ATOM 632 C C . TYR A 1 83 ? -12.167 4.221 0.778 1.00 97.81 83 TYR A C 1
ATOM 634 O O . TYR A 1 83 ? -10.941 4.113 0.817 1.00 97.81 83 TYR A O 1
ATOM 642 N N . ARG A 1 84 ? -12.768 5.283 0.239 1.00 94.69 84 ARG A N 1
ATOM 643 C CA . ARG A 1 84 ? -12.042 6.385 -0.404 1.00 94.69 84 ARG A CA 1
ATOM 644 C C . ARG A 1 84 ? -12.364 7.722 0.238 1.00 94.69 84 ARG A C 1
ATOM 646 O O . ARG A 1 84 ? -13.524 7.957 0.583 1.00 94.69 84 ARG A O 1
ATOM 653 N N . ALA A 1 85 ? -11.360 8.568 0.420 1.00 92.38 85 ALA A N 1
ATOM 654 C CA . ALA A 1 85 ? -11.537 9.935 0.902 1.00 92.38 85 ALA A CA 1
ATOM 655 C C . ALA A 1 85 ? -10.601 10.901 0.155 1.00 92.38 85 ALA A C 1
ATOM 657 O O . ALA A 1 85 ? -9.525 10.479 -0.279 1.00 92.38 85 ALA A O 1
ATOM 658 N N . PRO A 1 86 ? -10.996 12.173 -0.015 1.00 89.75 86 PRO A N 1
ATOM 659 C CA . PRO A 1 86 ? -10.110 13.173 -0.581 1.00 89.75 86 PRO A CA 1
ATOM 660 C C . PRO A 1 86 ? -8.950 13.469 0.377 1.00 89.75 86 PRO A C 1
ATOM 662 O O . PRO A 1 86 ? -9.111 13.401 1.597 1.00 89.75 86 PRO A O 1
ATOM 665 N N . ILE A 1 87 ? -7.795 13.810 -0.185 1.00 86.31 87 ILE A N 1
ATOM 666 C CA . ILE A 1 87 ? -6.691 14.430 0.545 1.00 86.31 87 ILE A CA 1
ATOM 667 C C . ILE A 1 87 ? -7.106 15.870 0.853 1.00 86.31 87 ILE A C 1
ATOM 669 O O . ILE A 1 87 ? -7.551 16.600 -0.030 1.00 86.31 87 ILE A O 1
ATOM 673 N N . SER A 1 88 ? -6.965 16.260 2.110 1.00 81.88 88 SER A N 1
ATOM 674 C CA . SER A 1 88 ? -7.123 17.627 2.590 1.00 81.88 88 SER A CA 1
ATOM 675 C C . SER A 1 88 ? -5.779 18.123 3.118 1.00 81.88 88 SER A C 1
ATOM 677 O O . SER A 1 88 ? -5.014 17.343 3.688 1.00 81.88 88 SER A O 1
ATOM 679 N N . GLY A 1 89 ? -5.512 19.420 2.962 1.00 74.88 89 GLY A N 1
ATOM 680 C CA . GLY A 1 89 ? -4.239 20.013 3.372 1.00 74.88 89 GLY A CA 1
ATOM 681 C C . GLY A 1 89 ? -3.104 19.767 2.370 1.00 74.88 89 GLY A C 1
ATOM 682 O O . GLY A 1 89 ? -3.335 19.319 1.249 1.00 74.88 89 GLY A O 1
ATOM 683 N N . GLY A 1 90 ? -1.878 20.093 2.773 1.00 73.44 90 GLY A N 1
ATOM 684 C CA . GLY A 1 90 ? -0.654 19.904 1.993 1.00 73.44 90 GLY A CA 1
ATOM 685 C C . GLY A 1 90 ? 0.473 19.302 2.833 1.00 73.44 90 GLY A C 1
ATOM 686 O O . GLY A 1 90 ? 0.283 18.937 3.991 1.00 73.44 90 GLY A O 1
ATOM 687 N N . ALA A 1 91 ? 1.673 19.188 2.265 1.00 76.12 91 ALA A N 1
ATOM 688 C CA . ALA A 1 91 ? 2.842 18.694 2.994 1.00 76.12 91 ALA A CA 1
ATOM 689 C C . ALA A 1 91 ? 3.407 19.774 3.942 1.00 76.12 91 ALA A C 1
ATOM 691 O O . ALA A 1 91 ? 4.342 20.497 3.588 1.00 76.12 91 ALA A O 1
ATOM 692 N N . VAL A 1 92 ? 2.830 19.896 5.142 1.00 76.50 92 VAL A N 1
ATOM 693 C CA . VAL A 1 92 ? 3.215 20.904 6.147 1.00 76.50 92 VAL A CA 1
ATOM 694 C C . VAL A 1 92 ? 4.438 20.441 6.935 1.00 76.50 92 VAL A C 1
ATOM 696 O O . VAL A 1 92 ? 5.456 21.140 6.990 1.00 76.50 92 VAL A O 1
ATOM 699 N N . ASP A 1 93 ? 4.388 19.241 7.511 1.00 74.38 93 ASP A N 1
ATOM 700 C CA . ASP A 1 93 ? 5.567 18.599 8.072 1.00 74.38 93 ASP A CA 1
ATOM 701 C C . ASP A 1 93 ? 6.320 17.889 6.942 1.00 74.38 93 ASP A C 1
ATOM 703 O O . ASP A 1 93 ? 5.890 16.870 6.396 1.00 74.38 93 ASP A O 1
ATOM 707 N N . THR A 1 94 ? 7.486 18.422 6.590 1.00 77.56 94 THR A N 1
ATOM 708 C CA . THR A 1 94 ? 8.390 17.832 5.592 1.00 77.56 94 THR A CA 1
ATOM 709 C C . THR A 1 94 ? 9.543 17.046 6.228 1.00 77.56 94 THR A C 1
ATOM 711 O O . THR A 1 94 ? 10.403 16.505 5.528 1.00 77.56 94 THR A O 1
ATOM 714 N N . ALA A 1 95 ? 9.574 16.923 7.561 1.00 77.81 95 ALA A N 1
ATOM 715 C CA . ALA A 1 95 ? 10.617 16.192 8.262 1.00 77.81 95 ALA A CA 1
ATOM 716 C C . ALA A 1 95 ? 10.545 14.686 7.969 1.00 77.81 95 ALA A C 1
ATOM 718 O O . ALA A 1 95 ? 9.480 14.078 7.801 1.00 77.81 95 ALA A O 1
ATOM 719 N N . ARG A 1 96 ? 11.728 14.056 7.951 1.00 78.38 96 ARG A N 1
ATOM 720 C CA . ARG A 1 96 ? 11.885 12.616 7.696 1.00 78.38 96 ARG A CA 1
ATOM 721 C C . ARG A 1 96 ? 11.177 11.747 8.740 1.00 78.38 96 ARG A C 1
ATOM 723 O O . ARG A 1 96 ? 10.716 10.662 8.395 1.00 78.38 96 ARG A O 1
ATOM 730 N N . ILE A 1 97 ? 11.160 12.197 9.992 1.00 81.00 97 ILE A N 1
ATOM 731 C CA . ILE A 1 97 ? 10.483 11.546 11.115 1.00 81.00 97 ILE A CA 1
ATOM 732 C C . ILE A 1 97 ? 9.316 12.444 11.489 1.00 81.00 97 ILE A C 1
ATOM 734 O O . ILE A 1 97 ? 9.535 13.613 11.804 1.00 81.00 97 ILE A O 1
ATOM 738 N N . TYR A 1 98 ? 8.107 11.896 11.431 1.00 79.69 98 TYR A N 1
ATOM 739 C CA . TYR A 1 98 ? 6.910 12.632 11.810 1.00 79.69 98 TYR A CA 1
ATOM 740 C C . TYR A 1 98 ? 6.883 12.895 13.316 1.00 79.69 98 TYR A C 1
ATOM 742 O O . TYR A 1 98 ? 7.325 12.059 14.112 1.00 79.69 98 TYR A O 1
ATOM 750 N N . ARG A 1 99 ? 6.398 14.071 13.705 1.00 76.38 99 ARG A N 1
ATOM 751 C CA . ARG A 1 99 ? 6.385 14.491 15.105 1.00 76.38 99 ARG A CA 1
ATOM 752 C C . ARG A 1 99 ? 5.291 13.766 15.895 1.00 76.38 99 ARG A C 1
ATOM 754 O O . ARG A 1 99 ? 4.245 13.406 15.364 1.00 76.38 99 ARG A O 1
ATOM 761 N N . ASN A 1 100 ? 5.538 13.551 17.186 1.00 64.00 100 ASN A N 1
ATOM 762 C CA . ASN A 1 100 ? 4.599 12.868 18.087 1.00 64.00 100 ASN A CA 1
ATOM 763 C C . ASN A 1 100 ? 3.687 13.835 18.862 1.00 64.00 100 ASN A C 1
ATOM 765 O O . ASN A 1 100 ? 2.770 13.384 19.541 1.00 64.00 100 ASN A O 1
ATOM 769 N N . ASP A 1 101 ? 3.955 15.138 18.790 1.00 60.72 101 ASP A N 1
ATOM 770 C CA . ASP A 1 101 ? 3.255 16.210 19.504 1.00 60.72 101 ASP A CA 1
ATOM 771 C C . ASP A 1 101 ? 2.200 16.926 18.648 1.00 60.72 101 ASP A C 1
ATOM 773 O O . ASP A 1 101 ? 1.596 17.888 19.117 1.00 60.72 101 ASP A O 1
ATOM 777 N N . ALA A 1 102 ? 1.949 16.448 17.424 1.00 55.09 102 ALA A N 1
ATOM 778 C CA . ALA A 1 102 ? 0.862 16.922 16.577 1.00 55.09 102 ALA A CA 1
ATOM 779 C C . ALA A 1 102 ? -0.488 16.645 17.266 1.00 55.09 102 ALA A C 1
ATOM 781 O O . ALA A 1 102 ? -1.044 15.546 17.200 1.00 55.09 102 ALA A O 1
ATO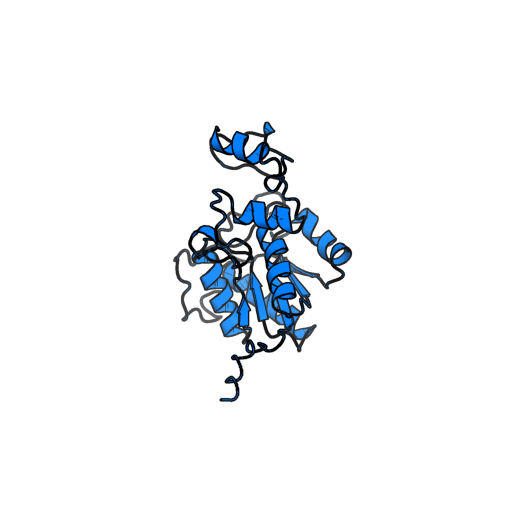M 782 N N . THR A 1 103 ? -0.993 17.639 17.994 1.00 53.16 103 THR A N 1
ATOM 783 C CA . THR A 1 103 ? -2.353 17.646 18.534 1.00 53.16 103 THR A CA 1
ATOM 784 C C . THR A 1 103 ? -3.341 17.924 17.402 1.00 53.16 103 THR A C 1
ATOM 786 O O . THR A 1 103 ? -2.997 18.594 16.428 1.00 53.16 103 THR A O 1
ATOM 789 N N . GLU A 1 104 ? -4.590 17.457 17.529 1.00 52.28 104 GLU A N 1
ATOM 790 C CA . GLU A 1 104 ? -5.650 17.699 16.527 1.00 52.28 104 GLU A CA 1
ATOM 791 C C . GLU A 1 104 ? -5.834 19.203 16.200 1.00 52.28 104 GLU A C 1
ATOM 793 O O . GLU A 1 104 ? -6.299 19.550 15.120 1.00 52.28 104 GLU A O 1
ATOM 798 N N . GLU A 1 105 ? -5.411 20.098 17.098 1.00 51.44 105 GLU A N 1
ATOM 799 C CA . GLU A 1 105 ? -5.500 21.558 16.962 1.00 51.44 105 GLU A CA 1
ATOM 800 C C . GLU A 1 105 ? -4.359 22.199 16.148 1.00 51.44 105 GLU A C 1
ATOM 802 O O . GLU A 1 105 ? -4.511 23.327 15.685 1.00 51.44 105 GLU A O 1
ATOM 807 N N . SER A 1 106 ? -3.225 21.515 15.961 1.00 51.47 106 SER A N 1
ATOM 808 C CA . SER A 1 106 ? -2.033 22.059 15.278 1.00 51.47 106 SER A CA 1
ATOM 809 C C . SER A 1 106 ? -1.748 21.426 13.909 1.00 51.47 106 SER A C 1
ATOM 811 O O . SER A 1 106 ? -0.839 21.872 13.211 1.00 51.47 106 SER A O 1
ATOM 813 N N . ALA A 1 107 ? -2.537 20.423 13.511 1.00 57.50 107 ALA A N 1
ATOM 814 C CA . ALA A 1 107 ? -2.317 19.606 12.317 1.00 57.50 107 ALA A CA 1
ATOM 815 C C . ALA A 1 107 ? -3.414 19.615 11.214 1.00 57.50 107 ALA A C 1
ATOM 817 O O . ALA A 1 107 ? -3.284 18.816 10.287 1.00 57.50 107 ALA A O 1
ATOM 818 N N . PRO A 1 108 ? -4.477 20.458 11.218 1.00 59.66 108 PRO A N 1
ATOM 819 C CA . PRO A 1 108 ? -5.578 20.317 10.251 1.00 59.66 108 PRO A CA 1
ATOM 820 C C . PRO A 1 108 ? -5.176 20.572 8.787 1.00 59.66 108 PRO A C 1
ATOM 822 O O . PRO A 1 108 ? -5.958 20.287 7.883 1.00 59.66 108 PRO A O 1
ATOM 825 N N . GLU A 1 109 ? -3.973 21.097 8.552 1.00 71.38 109 GLU A N 1
ATOM 826 C CA . GLU A 1 109 ? -3.447 21.410 7.224 1.00 71.38 109 GLU A CA 1
ATOM 827 C C . GLU A 1 109 ? -2.441 20.374 6.694 1.00 71.38 109 GLU A C 1
ATOM 829 O O . GLU A 1 109 ? -2.018 20.514 5.550 1.00 71.38 109 GLU A O 1
ATOM 834 N N . ASP A 1 110 ? -2.057 19.344 7.465 1.00 82.25 110 ASP A N 1
ATOM 835 C CA . ASP A 1 110 ? -1.105 18.323 6.996 1.00 82.25 110 ASP A CA 1
ATOM 836 C C . ASP A 1 110 ? -1.805 17.160 6.274 1.00 82.25 110 ASP A C 1
ATOM 838 O O . ASP A 1 110 ? -2.747 16.551 6.790 1.00 82.25 110 ASP A O 1
ATOM 842 N N . GLU A 1 111 ? -1.296 16.794 5.097 1.00 82.75 111 GLU A N 1
ATOM 843 C CA . GLU A 1 111 ? -1.827 15.698 4.277 1.00 82.75 111 GLU A CA 1
ATOM 844 C C . GLU A 1 111 ? -1.876 14.345 5.017 1.00 82.75 111 GLU A C 1
ATOM 846 O O . GLU A 1 111 ? -2.738 13.501 4.741 1.00 82.75 111 GLU A O 1
ATOM 851 N N . THR A 1 112 ? -1.003 14.134 6.007 1.00 86.25 112 THR A N 1
ATOM 852 C CA . THR A 1 112 ? -0.989 12.941 6.868 1.00 86.25 112 THR A CA 1
ATOM 853 C C . THR A 1 112 ? -2.304 12.772 7.621 1.00 86.25 112 THR A C 1
ATOM 855 O O . THR A 1 112 ? -2.828 11.657 7.718 1.00 86.25 112 THR A O 1
ATOM 858 N N . GLU A 1 113 ? -2.875 13.868 8.124 1.00 89.81 113 GLU A N 1
ATOM 859 C CA . GLU A 1 113 ? -4.070 13.828 8.970 1.00 89.81 113 GLU A CA 1
ATOM 860 C C . GLU A 1 113 ? -5.323 13.420 8.193 1.00 89.81 113 GLU A C 1
ATOM 862 O O . GLU A 1 113 ? -6.271 12.911 8.791 1.00 89.81 113 GLU A O 1
ATOM 867 N N . SER A 1 114 ? -5.302 13.510 6.857 1.00 90.38 114 SER A N 1
ATOM 868 C CA . SER A 1 114 ? -6.368 12.982 5.992 1.00 90.38 114 SER A CA 1
ATOM 869 C C . SER A 1 114 ? -6.598 11.477 6.176 1.00 90.38 114 SER A C 1
ATOM 871 O O . SER A 1 114 ? -7.701 10.974 5.942 1.00 90.38 114 SER A O 1
ATOM 873 N N . LEU A 1 115 ? -5.585 10.735 6.639 1.00 92.94 115 LEU A N 1
ATOM 874 C CA . LEU A 1 115 ? -5.689 9.295 6.867 1.00 92.94 115 LEU A CA 1
ATOM 875 C C . LEU A 1 115 ? -6.530 8.954 8.108 1.00 92.94 115 LEU A C 1
ATOM 877 O O . LEU A 1 115 ? -7.204 7.922 8.133 1.00 92.94 115 LEU A O 1
ATOM 881 N N . VAL A 1 116 ? -6.543 9.829 9.116 1.00 94.19 116 VAL A N 1
ATOM 882 C CA . VAL A 1 116 ? -7.261 9.622 10.383 1.00 94.19 116 VAL A CA 1
ATOM 883 C C . VAL A 1 116 ? -8.777 9.464 10.185 1.00 94.19 116 VAL A C 1
ATOM 885 O O . VAL A 1 116 ? -9.313 8.438 10.614 1.00 94.19 116 VAL A O 1
ATOM 888 N N . PRO A 1 117 ? -9.510 10.404 9.547 1.00 94.69 117 PRO A N 1
ATOM 889 C CA . PRO A 1 117 ? -10.952 10.256 9.350 1.00 94.69 117 PRO A CA 1
ATOM 890 C C . PRO A 1 117 ? -11.293 9.072 8.435 1.00 94.69 117 PRO A C 1
ATOM 892 O O . PRO A 1 117 ? -12.298 8.395 8.663 1.00 94.69 117 PRO A O 1
ATOM 895 N N . LEU A 1 118 ? -10.446 8.773 7.441 1.00 96.81 118 LEU A N 1
ATOM 896 C CA . LEU A 1 118 ? -10.627 7.614 6.569 1.00 96.81 118 LEU A CA 1
ATOM 897 C C . LEU A 1 118 ? -10.567 6.303 7.364 1.00 96.81 118 LEU A C 1
ATOM 899 O O . LEU A 1 118 ? -11.490 5.492 7.266 1.00 96.81 118 LEU A O 1
ATOM 903 N N . LEU A 1 119 ? -9.521 6.112 8.172 1.00 97.88 119 LEU A N 1
ATOM 904 C CA . LEU A 1 119 ? -9.355 4.906 8.982 1.00 97.88 119 LEU A CA 1
ATOM 905 C C . LEU A 1 119 ? -10.409 4.807 10.088 1.00 97.88 119 LEU A C 1
ATOM 907 O O . LEU A 1 119 ? -10.961 3.728 10.278 1.00 97.88 119 LEU A O 1
ATOM 911 N N . LYS A 1 120 ? -10.776 5.918 10.746 1.00 97.69 120 LYS A N 1
ATOM 912 C CA . LYS A 1 120 ? -11.887 5.935 11.717 1.00 97.69 120 LYS A CA 1
ATOM 913 C C . LYS A 1 120 ? -13.190 5.437 11.082 1.00 97.69 120 LYS A C 1
ATOM 915 O O . LYS A 1 120 ? -13.877 4.619 11.687 1.00 97.69 120 LYS A O 1
ATOM 920 N N . ARG A 1 121 ? -13.513 5.867 9.855 1.00 98.25 121 ARG A N 1
ATOM 921 C CA . ARG A 1 121 ? -14.697 5.376 9.127 1.00 98.25 121 ARG A CA 1
ATOM 922 C C . ARG A 1 121 ? -14.602 3.882 8.810 1.00 98.25 121 ARG A C 1
ATOM 924 O O . ARG A 1 121 ? -15.579 3.168 8.998 1.00 98.25 121 ARG A O 1
ATOM 931 N N . VAL A 1 122 ? -13.437 3.401 8.371 1.00 98.44 122 VAL A N 1
ATOM 932 C CA . VAL A 1 122 ? -13.234 1.965 8.106 1.00 98.44 122 VAL A CA 1
ATOM 933 C C . VAL A 1 122 ? -13.427 1.155 9.390 1.00 98.44 122 VAL A C 1
ATOM 935 O O . VAL A 1 122 ? -14.155 0.172 9.374 1.00 98.44 122 VAL A O 1
ATOM 938 N N . MET A 1 123 ? -12.852 1.595 10.513 1.00 98.44 123 MET A N 1
ATOM 939 C CA . MET A 1 123 ? -12.983 0.935 11.820 1.00 98.44 123 MET A CA 1
ATOM 940 C C . MET A 1 123 ? -14.419 0.954 12.364 1.00 98.44 123 MET A C 1
ATOM 942 O O . MET A 1 123 ? -14.813 0.043 13.082 1.00 98.44 123 MET A O 1
ATOM 946 N N . GLN A 1 124 ? -15.225 1.965 12.027 1.00 98.19 124 GLN A N 1
ATOM 947 C CA . GLN A 1 124 ? -16.652 1.981 12.372 1.00 98.19 124 GLN A CA 1
ATOM 948 C C . GLN A 1 124 ? -17.434 0.902 11.614 1.00 98.19 124 GLN A C 1
ATOM 950 O O . GLN A 1 124 ? -18.312 0.265 12.191 1.00 98.19 124 GLN A O 1
ATOM 955 N N . CYS A 1 125 ? -17.116 0.689 10.334 1.00 98.25 125 CYS A N 1
ATOM 956 C CA . CYS A 1 125 ? -17.723 -0.364 9.518 1.00 98.25 125 CYS A CA 1
ATOM 957 C C . CYS A 1 125 ? -17.141 -1.757 9.810 1.00 98.25 125 CYS A C 1
ATOM 959 O O . CYS A 1 125 ? -17.838 -2.753 9.635 1.00 98.25 125 CYS A O 1
ATOM 961 N N . HIS A 1 126 ? -15.894 -1.809 10.281 1.00 98.00 126 HIS A N 1
ATOM 962 C CA . HIS A 1 126 ? -15.147 -3.018 10.618 1.00 98.00 126 HIS A CA 1
ATOM 963 C C . HIS A 1 126 ? -14.518 -2.913 12.020 1.00 98.00 126 HIS A C 1
ATOM 965 O O . HIS A 1 126 ? -13.306 -2.690 12.138 1.00 98.00 126 HIS A O 1
ATOM 971 N N . PRO A 1 127 ? -15.308 -3.059 13.101 1.00 97.94 127 PRO A N 1
ATOM 972 C CA . PRO A 1 127 ? -14.808 -2.950 14.476 1.00 97.94 127 PRO A CA 1
ATOM 973 C C . PRO A 1 127 ? -13.737 -3.987 14.839 1.00 97.94 127 PRO A C 1
ATOM 975 O O . PRO A 1 127 ? -13.015 -3.822 15.818 1.00 97.94 127 PRO A O 1
ATOM 978 N N . GLU A 1 128 ? -13.635 -5.068 14.066 1.00 97.69 128 GLU A N 1
ATOM 979 C CA . GLU A 1 128 ? -12.626 -6.114 14.208 1.00 97.69 128 GLU A CA 1
ATOM 980 C C . GLU A 1 128 ? -11.241 -5.727 13.666 1.00 97.69 128 GLU A C 1
ATOM 982 O O . GLU A 1 128 ? -10.285 -6.478 13.882 1.00 97.69 128 GLU A O 1
ATOM 987 N N . ALA A 1 129 ? -11.123 -4.600 12.951 1.00 98.25 129 ALA A N 1
ATOM 988 C CA . ALA A 1 129 ? -9.867 -4.109 12.394 1.00 98.25 129 ALA A CA 1
ATOM 989 C C . ALA A 1 129 ? -8.846 -3.795 13.497 1.00 98.25 129 ALA A C 1
ATOM 991 O O . ALA A 1 129 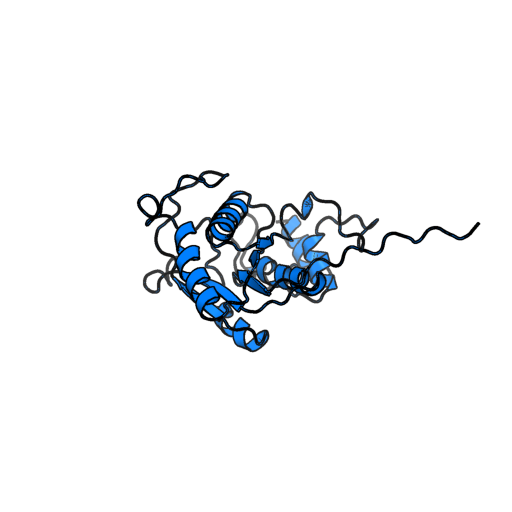? -9.124 -3.035 14.422 1.00 98.25 129 ALA A O 1
ATOM 992 N N . ASN A 1 130 ? -7.639 -4.351 13.379 1.00 98.06 130 ASN A N 1
ATOM 993 C CA . ASN A 1 130 ? -6.574 -4.176 14.374 1.00 98.06 130 ASN A CA 1
ATOM 994 C C . ASN A 1 130 ? -5.189 -3.911 13.762 1.00 98.06 130 ASN A C 1
ATOM 996 O O . ASN A 1 130 ? -4.196 -3.806 14.487 1.00 98.06 130 ASN A O 1
ATOM 1000 N N . ALA A 1 131 ? -5.107 -3.781 12.437 1.00 98.12 131 ALA A N 1
ATOM 1001 C CA . ALA A 1 131 ? -3.867 -3.508 11.731 1.00 98.12 131 ALA A CA 1
ATOM 1002 C C . ALA A 1 131 ? -4.087 -2.654 10.479 1.00 98.12 131 ALA A C 1
ATOM 1004 O O . ALA A 1 131 ? -5.153 -2.689 9.862 1.00 98.12 131 ALA A O 1
ATOM 1005 N N . VAL A 1 132 ? -3.047 -1.927 10.076 1.00 98.00 132 VAL A N 1
ATOM 1006 C CA . VAL A 1 132 ? -2.997 -1.184 8.813 1.00 98.00 132 VAL A CA 1
ATOM 1007 C C . VAL A 1 132 ? -1.734 -1.557 8.048 1.00 98.00 132 VAL A C 1
ATOM 1009 O O . VAL A 1 132 ? -0.647 -1.580 8.619 1.00 98.00 132 VAL A O 1
ATOM 1012 N N . CYS A 1 133 ? -1.861 -1.867 6.760 1.00 96.88 133 CYS A N 1
ATOM 1013 C CA . CYS A 1 133 ? -0.735 -2.241 5.906 1.00 96.88 133 CYS A CA 1
ATOM 1014 C C . CYS A 1 133 ? -0.446 -1.181 4.844 1.00 96.88 133 CYS A C 1
ATOM 1016 O O . CYS A 1 133 ? -1.372 -0.652 4.232 1.00 96.88 133 CYS A O 1
ATOM 1018 N N . ALA A 1 134 ? 0.839 -0.906 4.605 1.00 94.06 134 ALA A N 1
ATOM 1019 C CA . ALA A 1 134 ? 1.299 0.019 3.577 1.00 94.06 134 ALA A CA 1
ATOM 1020 C C . ALA A 1 134 ? 2.450 -0.552 2.735 1.00 94.06 134 ALA A C 1
ATOM 1022 O O . ALA A 1 134 ? 3.347 -1.227 3.240 1.00 94.06 134 ALA A O 1
ATOM 1023 N N . GLY A 1 135 ? 2.461 -0.199 1.447 1.00 88.19 135 GLY A N 1
ATOM 1024 C CA . GLY A 1 135 ? 3.470 -0.628 0.470 1.00 88.19 135 GLY A CA 1
ATOM 1025 C C . GLY A 1 135 ? 4.718 0.260 0.367 1.00 88.19 135 GLY A C 1
ATOM 1026 O O . GLY A 1 135 ? 5.360 0.265 -0.679 1.00 88.19 135 GLY A O 1
ATOM 1027 N N . ALA A 1 136 ? 5.059 1.053 1.388 1.00 85.88 136 ALA A N 1
ATOM 1028 C CA . ALA A 1 136 ? 6.231 1.933 1.336 1.00 85.88 136 ALA A CA 1
ATOM 1029 C C . ALA A 1 136 ? 7.545 1.126 1.404 1.00 85.88 136 ALA A C 1
ATOM 1031 O O . ALA A 1 136 ? 7.769 0.386 2.360 1.00 85.88 136 ALA A O 1
ATOM 1032 N N . ILE A 1 137 ? 8.432 1.294 0.411 1.00 81.62 137 ILE A N 1
ATOM 1033 C CA . ILE A 1 137 ? 9.694 0.533 0.320 1.00 81.62 137 ILE A CA 1
ATOM 1034 C C . ILE A 1 137 ? 10.852 1.255 1.021 1.00 81.62 137 ILE A C 1
ATOM 1036 O O . ILE A 1 137 ? 11.370 0.782 2.022 1.00 81.62 137 ILE A O 1
ATOM 1040 N N . LEU A 1 138 ? 11.297 2.405 0.509 1.00 81.38 138 LEU A N 1
ATOM 1041 C CA . LEU A 1 138 ? 12.468 3.124 1.052 1.00 81.38 138 LEU A CA 1
ATOM 1042 C C . LEU A 1 138 ? 12.103 4.445 1.741 1.00 81.38 138 LEU A C 1
ATOM 1044 O O . LEU A 1 138 ? 12.929 5.048 2.428 1.00 81.38 138 LEU A O 1
ATOM 1048 N N . SER A 1 139 ? 10.858 4.900 1.593 1.00 84.56 139 SER A N 1
ATOM 1049 C CA . SER A 1 139 ? 10.420 6.176 2.149 1.00 84.56 139 SER A CA 1
ATOM 1050 C C . SER A 1 139 ? 10.230 6.082 3.663 1.00 84.56 139 SER A C 1
ATOM 1052 O O . SER A 1 139 ? 9.210 5.608 4.162 1.00 84.56 139 SER A O 1
ATOM 1054 N N . THR A 1 140 ? 11.221 6.571 4.418 1.00 85.50 140 THR A N 1
ATOM 1055 C CA . THR A 1 140 ? 11.071 6.777 5.873 1.00 85.50 140 THR A CA 1
ATOM 1056 C C . THR A 1 140 ? 9.978 7.817 6.165 1.00 85.50 140 THR A C 1
ATOM 1058 O O . THR A 1 140 ? 9.260 7.687 7.154 1.00 85.50 140 THR A O 1
ATOM 1061 N N . TYR A 1 141 ? 9.820 8.804 5.275 1.00 85.25 141 TYR A N 1
ATOM 1062 C CA . TYR A 1 141 ? 8.803 9.852 5.361 1.00 85.25 141 TYR A CA 1
ATOM 1063 C C . TYR A 1 141 ? 7.387 9.264 5.412 1.00 85.25 141 TYR A C 1
ATOM 1065 O O . TYR A 1 141 ? 6.648 9.533 6.357 1.00 85.25 141 TYR A O 1
ATOM 1073 N N . GLN A 1 142 ? 7.048 8.403 4.444 1.00 86.75 142 GLN A N 1
ATOM 1074 C CA . GLN A 1 142 ? 5.742 7.740 4.377 1.00 86.75 142 GLN A CA 1
ATOM 1075 C C . GLN A 1 142 ? 5.558 6.752 5.531 1.00 86.75 142 GLN A C 1
ATOM 1077 O O . GLN A 1 142 ? 4.506 6.740 6.166 1.00 86.75 142 GLN A O 1
ATOM 1082 N N . ARG A 1 143 ? 6.586 5.945 5.838 1.00 89.75 143 ARG A N 1
ATOM 1083 C CA . ARG A 1 143 ? 6.488 4.932 6.897 1.00 89.75 143 ARG A CA 1
ATOM 1084 C C . ARG A 1 143 ? 6.168 5.559 8.255 1.00 89.75 143 ARG A C 1
ATOM 1086 O O . ARG A 1 143 ? 5.214 5.137 8.894 1.00 89.75 143 ARG A O 1
ATOM 1093 N N . THR A 1 144 ? 6.933 6.568 8.674 1.00 89.38 144 THR A N 1
ATOM 1094 C CA . THR A 1 144 ? 6.778 7.162 10.015 1.00 89.38 144 THR A CA 1
ATOM 1095 C C . THR A 1 144 ? 5.433 7.862 10.203 1.00 89.38 144 THR A C 1
ATOM 1097 O O . THR A 1 144 ? 4.867 7.796 11.289 1.00 89.38 144 THR A O 1
ATOM 1100 N N . ARG A 1 145 ? 4.877 8.465 9.144 1.00 91.25 145 ARG A N 1
ATOM 1101 C CA . ARG A 1 145 ? 3.529 9.060 9.148 1.00 91.25 145 ARG A CA 1
ATOM 1102 C C . ARG A 1 145 ? 2.435 8.016 9.323 1.00 91.25 145 ARG A C 1
ATOM 1104 O O . ARG A 1 145 ? 1.566 8.164 10.175 1.00 91.25 145 ARG A O 1
ATOM 1111 N N . ILE A 1 146 ? 2.517 6.924 8.564 1.00 92.75 146 ILE A N 1
ATOM 1112 C CA . ILE A 1 146 ? 1.554 5.821 8.662 1.00 92.75 146 ILE A CA 1
ATOM 1113 C C . ILE A 1 146 ? 1.654 5.144 10.034 1.00 92.75 146 ILE A C 1
ATOM 1115 O O . ILE A 1 146 ? 0.627 4.873 10.646 1.00 92.75 146 ILE A O 1
ATOM 1119 N N . GLU A 1 147 ? 2.869 4.921 10.545 1.00 92.69 147 GLU A N 1
ATOM 1120 C CA . GLU A 1 147 ? 3.103 4.392 11.896 1.00 92.69 147 GLU A CA 1
ATOM 1121 C C . GLU A 1 147 ? 2.510 5.311 12.971 1.00 92.69 147 GLU A C 1
ATOM 1123 O O . GLU A 1 147 ? 1.843 4.828 13.883 1.00 92.69 147 GLU A O 1
ATOM 1128 N N . ASN A 1 148 ? 2.695 6.629 12.854 1.00 92.38 148 ASN A N 1
ATOM 1129 C CA . ASN A 1 148 ? 2.133 7.594 13.796 1.00 92.38 148 ASN A CA 1
ATOM 1130 C C . ASN A 1 148 ? 0.595 7.545 13.814 1.00 92.38 148 ASN A C 1
ATOM 1132 O O . ASN A 1 148 ? -0.000 7.390 14.883 1.00 92.38 148 ASN A O 1
ATOM 1136 N N . VAL A 1 149 ? -0.042 7.597 12.639 1.00 93.50 149 VAL A N 1
ATOM 1137 C CA . VAL A 1 149 ? -1.505 7.503 12.517 1.00 93.50 149 VAL A CA 1
ATOM 1138 C C . VAL A 1 149 ? -2.018 6.159 13.044 1.00 93.50 149 VAL A C 1
ATOM 1140 O O . VAL A 1 149 ? -2.987 6.129 13.802 1.00 93.50 149 VAL A O 1
ATOM 1143 N N . ALA A 1 150 ? -1.357 5.051 12.699 1.00 95.44 150 ALA A N 1
ATOM 1144 C CA . ALA A 1 150 ? -1.720 3.715 13.169 1.00 95.44 150 ALA A CA 1
ATOM 1145 C C . ALA A 1 150 ? -1.691 3.632 14.701 1.00 95.44 150 ALA A C 1
ATOM 1147 O O . ALA A 1 150 ? -2.682 3.237 15.315 1.00 95.44 150 ALA A O 1
ATOM 1148 N N . CYS A 1 151 ? -0.596 4.087 15.318 1.00 93.94 151 CYS A N 1
ATOM 1149 C CA . CYS A 1 151 ? -0.429 4.102 16.769 1.00 93.94 151 CYS A CA 1
ATOM 1150 C C . CYS A 1 151 ? -1.508 4.942 17.467 1.00 93.94 151 CYS A C 1
ATOM 1152 O O . CYS A 1 151 ? -2.077 4.492 18.461 1.00 93.94 151 CYS A O 1
ATOM 1154 N N . ARG A 1 152 ? -1.843 6.125 16.931 1.00 93.62 152 ARG A N 1
ATOM 1155 C CA . ARG A 1 152 ? -2.911 6.995 17.467 1.00 93.62 152 ARG A CA 1
ATOM 1156 C C . ARG A 1 152 ? -4.294 6.343 17.418 1.00 93.62 152 ARG A C 1
ATOM 1158 O O . ARG A 1 152 ? -5.141 6.654 18.250 1.00 93.62 152 ARG A O 1
ATOM 1165 N N . LEU A 1 153 ? -4.520 5.446 16.460 1.00 95.94 153 LEU A N 1
ATOM 1166 C CA . LEU A 1 153 ? -5.777 4.714 16.290 1.00 95.94 153 LEU A CA 1
ATOM 1167 C C . LEU A 1 153 ? -5.767 3.320 16.935 1.00 95.94 153 LEU A C 1
ATOM 1169 O O . LEU A 1 153 ? -6.751 2.595 16.818 1.00 95.94 153 LEU A O 1
ATOM 1173 N N . GLY A 1 154 ? -4.681 2.930 17.612 1.00 96.38 154 GLY A N 1
ATOM 1174 C CA . GLY A 1 154 ? -4.549 1.598 18.209 1.00 96.38 154 GLY A CA 1
ATOM 1175 C C . GLY A 1 154 ? -4.424 0.463 17.184 1.00 96.38 154 GLY A C 1
ATOM 1176 O O . GLY A 1 154 ? -4.714 -0.687 17.507 1.00 96.38 154 GLY A O 1
ATOM 1177 N N . LEU A 1 155 ? -4.008 0.770 15.953 1.00 97.69 155 LEU A N 1
ATOM 1178 C CA . LEU A 1 155 ? -3.773 -0.200 14.885 1.00 97.69 155 LEU A CA 1
ATOM 1179 C C . LEU A 1 155 ? -2.299 -0.617 14.853 1.00 97.69 155 LEU A C 1
ATOM 1181 O O . LEU A 1 155 ? -1.399 0.206 15.003 1.00 97.69 155 LEU A O 1
ATOM 1185 N N . THR A 1 156 ? -2.045 -1.893 14.572 1.00 97.56 156 THR A N 1
ATOM 1186 C CA . THR A 1 156 ? -0.692 -2.407 14.314 1.00 97.56 156 THR A CA 1
ATOM 1187 C C . THR A 1 156 ? -0.231 -1.995 12.908 1.00 97.56 156 THR A C 1
ATOM 1189 O O . THR A 1 156 ? -0.871 -2.403 11.933 1.00 97.56 156 THR A O 1
ATOM 1192 N N . PRO A 1 157 ? 0.859 -1.221 12.745 1.00 96.50 157 PRO A N 1
ATOM 1193 C CA . PRO A 1 157 ? 1.377 -0.881 11.423 1.00 96.50 157 PRO A CA 1
ATOM 1194 C C . PRO A 1 157 ? 2.154 -2.058 10.808 1.00 96.50 157 PRO A C 1
ATOM 1196 O O . PRO A 1 157 ? 3.062 -2.613 11.424 1.00 96.50 157 PRO A O 1
ATOM 1199 N N . LEU A 1 158 ? 1.827 -2.415 9.566 1.00 95.38 158 LEU A N 1
ATOM 1200 C CA . LEU A 1 158 ? 2.484 -3.466 8.786 1.00 95.38 158 LEU A CA 1
ATOM 1201 C C . LEU A 1 158 ? 3.184 -2.859 7.561 1.00 95.38 158 LEU A C 1
ATOM 1203 O O . LEU A 1 158 ? 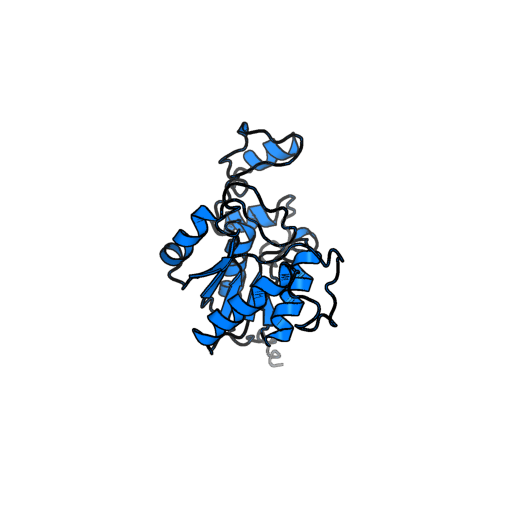2.537 -2.455 6.592 1.00 95.38 158 LEU A O 1
ATOM 1207 N N . ALA A 1 159 ? 4.518 -2.831 7.587 1.00 92.56 159 ALA A N 1
ATOM 1208 C CA . ALA A 1 159 ? 5.363 -2.261 6.534 1.00 92.56 159 ALA A CA 1
ATOM 1209 C C . ALA A 1 159 ? 6.282 -3.330 5.910 1.00 92.56 159 ALA A C 1
ATOM 1211 O O . ALA A 1 159 ? 7.506 -3.247 5.995 1.00 92.56 159 ALA A O 1
ATOM 1212 N N . TRP A 1 160 ? 5.687 -4.356 5.291 1.00 89.81 160 TRP A N 1
ATOM 1213 C CA . TRP A 1 160 ? 6.390 -5.554 4.797 1.00 89.81 160 TRP A CA 1
ATOM 1214 C C . TRP A 1 160 ? 7.534 -5.280 3.822 1.00 89.81 160 TRP A C 1
ATOM 1216 O O . TRP A 1 160 ? 8.501 -6.036 3.776 1.00 89.81 160 TRP A O 1
ATOM 1226 N N . LEU A 1 161 ? 7.409 -4.222 3.021 1.00 88.00 161 LEU A N 1
ATOM 1227 C CA . LEU A 1 161 ? 8.373 -3.892 1.973 1.00 88.00 161 LEU A CA 1
ATOM 1228 C C . LEU A 1 161 ? 9.426 -2.880 2.438 1.00 88.00 161 LEU A C 1
ATOM 1230 O O . LEU A 1 161 ? 10.311 -2.517 1.659 1.00 88.00 161 LEU A O 1
ATOM 1234 N N . TRP A 1 162 ? 9.351 -2.415 3.688 1.00 87.44 162 TRP A N 1
ATOM 1235 C CA . TRP A 1 162 ? 10.252 -1.378 4.165 1.00 87.44 162 TRP A CA 1
ATOM 1236 C C . TRP A 1 162 ? 11.698 -1.880 4.228 1.00 87.44 162 TRP A C 1
ATOM 1238 O O . TRP A 1 162 ? 11.981 -2.922 4.812 1.00 87.44 162 TRP A O 1
ATOM 1248 N N . ASN A 1 163 ? 12.619 -1.127 3.624 1.00 81.25 163 ASN A N 1
ATOM 1249 C CA . ASN A 1 163 ? 14.023 -1.495 3.424 1.00 81.25 163 ASN A CA 1
ATOM 1250 C C . ASN A 1 163 ? 14.238 -2.827 2.695 1.00 81.25 163 ASN A C 1
ATOM 1252 O O . ASN A 1 163 ? 15.328 -3.387 2.769 1.00 81.25 163 ASN A O 1
ATOM 1256 N N . TYR A 1 164 ? 13.258 -3.314 1.935 1.00 78.38 164 TYR A N 1
ATOM 1257 C CA . TYR A 1 164 ? 13.350 -4.608 1.262 1.00 78.38 164 TYR A CA 1
ATOM 1258 C C . TYR A 1 164 ? 14.638 -4.810 0.424 1.00 78.38 164 TYR A C 1
ATOM 1260 O O . TYR A 1 164 ? 15.223 -5.884 0.525 1.00 78.38 164 TYR A O 1
ATOM 1268 N N . PRO A 1 165 ? 15.148 -3.825 -0.351 1.00 72.50 165 PRO A N 1
ATOM 1269 C CA . PRO A 1 165 ? 16.410 -3.987 -1.089 1.00 72.50 165 PRO A CA 1
ATOM 1270 C C . PRO A 1 165 ? 17.669 -4.064 -0.209 1.00 72.50 165 PRO A C 1
ATOM 1272 O O . PRO A 1 165 ? 18.718 -4.488 -0.680 1.00 72.50 165 PRO A O 1
ATOM 1275 N N . VAL A 1 166 ? 17.588 -3.594 1.038 1.00 66.69 166 VAL A N 1
ATOM 1276 C CA . VAL A 1 166 ? 18.710 -3.515 1.991 1.00 66.69 166 VAL A CA 1
ATOM 1277 C C . VAL A 1 166 ? 18.672 -4.678 2.983 1.00 66.69 166 VAL A C 1
ATOM 1279 O O . VAL A 1 166 ? 19.708 -5.102 3.493 1.00 66.69 166 VAL A O 1
ATOM 1282 N N . LEU A 1 167 ? 17.477 -5.191 3.275 1.00 64.81 167 LEU A N 1
ATOM 1283 C CA . LEU A 1 167 ? 17.284 -6.337 4.147 1.00 64.81 167 LEU A CA 1
ATOM 1284 C C . LEU A 1 167 ? 17.674 -7.640 3.432 1.00 64.81 167 LEU A C 1
ATOM 1286 O O . LEU A 1 167 ? 17.590 -7.721 2.204 1.00 64.81 167 LEU A O 1
ATOM 1290 N N . PRO A 1 168 ? 18.097 -8.674 4.187 1.00 63.94 168 PRO A N 1
ATOM 1291 C CA . PRO A 1 168 ? 18.359 -9.985 3.617 1.00 63.94 168 PRO A CA 1
ATOM 1292 C C . PRO A 1 168 ? 17.172 -10.461 2.784 1.00 63.94 168 PRO A C 1
ATOM 1294 O O . PRO A 1 168 ? 16.014 -10.270 3.163 1.00 63.94 168 PRO A O 1
ATOM 1297 N N . ALA A 1 169 ? 17.470 -11.099 1.654 1.00 66.19 169 ALA A N 1
ATOM 1298 C CA . ALA A 1 169 ? 16.437 -11.697 0.832 1.00 66.19 169 ALA A CA 1
ATOM 1299 C C . ALA A 1 169 ? 15.589 -12.678 1.672 1.00 66.19 169 ALA A C 1
ATOM 1301 O O . ALA A 1 169 ? 16.136 -13.329 2.570 1.00 66.19 169 ALA A O 1
ATOM 1302 N N . PRO A 1 170 ? 14.279 -12.813 1.381 1.00 66.81 170 PRO A N 1
ATOM 1303 C CA . PRO A 1 170 ? 13.459 -13.862 1.975 1.00 66.81 170 PRO A CA 1
ATOM 1304 C C . PRO A 1 170 ? 14.154 -15.222 1.855 1.00 66.81 170 PRO A C 1
ATOM 1306 O O . PRO A 1 170 ? 14.907 -15.448 0.904 1.00 66.81 170 PRO A O 1
ATOM 1309 N N . VAL A 1 171 ? 13.922 -16.124 2.811 1.00 67.44 171 VAL A N 1
ATOM 1310 C CA . VAL A 1 171 ? 14.599 -17.436 2.884 1.00 67.44 171 VAL A CA 1
ATOM 1311 C C . VAL A 1 171 ? 14.470 -18.210 1.568 1.00 67.44 171 VAL A C 1
ATOM 1313 O O . VAL A 1 171 ? 15.385 -18.917 1.157 1.00 67.44 171 VAL A O 1
ATOM 1316 N N . GLU A 1 172 ? 13.365 -18.009 0.859 1.00 63.78 172 GLU A N 1
ATOM 1317 C CA . GLU A 1 172 ? 13.052 -18.612 -0.434 1.00 63.78 172 GLU A CA 1
ATOM 1318 C C . GLU A 1 172 ? 13.995 -18.169 -1.566 1.00 63.78 172 GLU A C 1
ATOM 1320 O O . GLU A 1 172 ? 14.066 -18.825 -2.601 1.00 63.78 172 GLU A O 1
ATOM 1325 N N . ARG A 1 173 ? 14.740 -17.080 -1.362 1.00 64.38 173 ARG A N 1
ATOM 1326 C CA . ARG A 1 173 ? 15.781 -16.557 -2.256 1.00 64.38 173 ARG A CA 1
ATOM 1327 C C . ARG A 1 173 ? 17.198 -16.717 -1.706 1.00 64.38 173 ARG A C 1
ATOM 1329 O O . ARG A 1 173 ? 18.137 -16.148 -2.268 1.00 64.38 173 ARG A O 1
ATOM 1336 N N . ALA A 1 174 ? 17.387 -17.460 -0.617 1.00 64.00 174 ALA A N 1
ATOM 1337 C CA . ALA A 1 174 ? 18.718 -17.688 -0.071 1.00 64.00 174 ALA A CA 1
ATOM 1338 C C . ALA A 1 174 ? 19.651 -18.273 -1.152 1.00 64.00 174 ALA A C 1
ATOM 1340 O O . ALA A 1 174 ? 19.402 -19.347 -1.692 1.00 64.00 174 ALA A O 1
ATOM 1341 N N . GLY A 1 175 ? 20.723 -17.544 -1.481 1.00 60.16 175 GLY A N 1
ATOM 1342 C CA . GLY A 1 175 ? 21.715 -17.954 -2.482 1.00 60.16 175 GLY A CA 1
ATOM 1343 C C . GLY A 1 175 ? 21.458 -17.486 -3.920 1.00 60.16 175 GLY A C 1
ATOM 1344 O O . GLY A 1 175 ? 22.287 -17.765 -4.784 1.00 60.16 175 GLY A O 1
ATOM 1345 N N . VAL A 1 176 ? 20.376 -16.747 -4.194 1.00 61.47 176 VAL A N 1
ATOM 1346 C CA . VAL A 1 176 ? 20.125 -16.146 -5.515 1.00 61.47 176 VAL A CA 1
ATOM 1347 C C . VAL A 1 176 ? 20.507 -14.665 -5.466 1.00 61.47 176 VAL A C 1
ATOM 1349 O O . VAL A 1 176 ? 19.812 -13.851 -4.864 1.00 61.47 176 VAL A O 1
ATOM 1352 N N . ALA A 1 177 ? 21.644 -14.310 -6.069 1.00 57.62 177 ALA A N 1
ATOM 1353 C CA . ALA A 1 177 ? 22.060 -12.916 -6.198 1.00 57.62 177 ALA A CA 1
ATOM 1354 C C . ALA A 1 177 ? 21.257 -12.247 -7.317 1.00 57.62 177 ALA A C 1
ATOM 1356 O O . ALA A 1 177 ? 21.379 -12.644 -8.476 1.00 57.62 177 ALA A O 1
ATOM 1357 N N . THR A 1 178 ? 20.447 -11.240 -6.985 1.00 63.34 178 THR A N 1
ATOM 1358 C CA . THR A 1 178 ? 19.630 -10.543 -7.981 1.00 63.34 178 THR A CA 1
ATOM 1359 C C . THR A 1 178 ? 19.675 -9.033 -7.794 1.00 63.34 178 THR A C 1
ATOM 1361 O O . THR A 1 178 ? 19.666 -8.524 -6.675 1.00 63.34 178 THR A O 1
ATOM 1364 N N . GLN A 1 179 ? 19.772 -8.303 -8.908 1.00 60.56 179 GLN A N 1
ATOM 1365 C CA . GLN A 1 179 ? 19.838 -6.836 -8.909 1.00 60.56 179 GLN A CA 1
ATOM 1366 C C . GLN A 1 179 ? 18.447 -6.194 -8.766 1.00 60.56 179 GLN A C 1
ATOM 1368 O O . GLN A 1 179 ? 18.336 -5.069 -8.288 1.00 60.56 179 GLN A O 1
ATOM 1373 N N . ALA A 1 180 ? 17.382 -6.918 -9.132 1.00 66.50 180 ALA A N 1
ATOM 1374 C CA . ALA A 1 180 ? 16.002 -6.430 -9.159 1.00 66.50 180 ALA A CA 1
ATOM 1375 C C . ALA A 1 180 ? 15.066 -7.268 -8.271 1.00 66.50 180 ALA A C 1
ATOM 1377 O O . ALA A 1 180 ? 13.917 -7.515 -8.642 1.00 66.50 180 ALA A O 1
ATOM 1378 N N . GLY A 1 181 ? 15.548 -7.700 -7.100 1.00 80.25 181 GLY A N 1
ATOM 1379 C CA . GLY A 1 181 ? 14.878 -8.709 -6.279 1.00 80.25 181 GLY A CA 1
ATOM 1380 C C . GLY A 1 181 ? 13.374 -8.498 -6.100 1.00 80.25 181 GLY A C 1
ATOM 1381 O O . GLY A 1 181 ? 12.596 -9.415 -6.338 1.00 80.25 181 GLY A O 1
ATOM 1382 N N . LEU A 1 182 ? 12.911 -7.302 -5.732 1.00 85.62 182 LEU A N 1
ATOM 1383 C CA . LEU A 1 182 ? 11.475 -7.103 -5.495 1.00 85.62 182 LEU A CA 1
ATOM 1384 C C . LEU A 1 182 ? 10.621 -7.353 -6.751 1.00 85.62 182 LEU A C 1
ATOM 1386 O O . LEU A 1 182 ? 9.554 -7.952 -6.661 1.00 85.62 182 LEU A O 1
ATOM 1390 N N . LEU A 1 183 ? 11.094 -6.911 -7.919 1.00 89.31 183 LEU A N 1
ATOM 1391 C CA . LEU A 1 183 ? 10.378 -7.078 -9.187 1.00 89.31 183 LEU A CA 1
ATOM 1392 C C . LEU A 1 183 ? 10.374 -8.537 -9.646 1.00 89.31 183 LEU A C 1
ATOM 1394 O O . LEU A 1 183 ? 9.404 -8.993 -10.243 1.00 89.31 183 LEU A O 1
ATOM 1398 N N . GLU A 1 184 ? 11.434 -9.279 -9.347 1.00 86.00 184 GLU A N 1
ATOM 1399 C CA . GLU A 1 184 ? 11.495 -10.715 -9.614 1.00 86.00 184 GLU A CA 1
ATOM 1400 C C . GLU A 1 184 ? 10.599 -11.515 -8.667 1.00 86.00 184 GLU A C 1
ATOM 1402 O O . GLU A 1 184 ? 9.948 -12.460 -9.106 1.00 86.00 184 GLU A O 1
ATOM 1407 N N . ASP A 1 185 ? 10.491 -11.109 -7.400 1.00 86.50 185 ASP A N 1
ATOM 1408 C CA . ASP A 1 185 ? 9.540 -11.707 -6.460 1.00 86.50 185 ASP A CA 1
ATOM 1409 C C . ASP A 1 185 ? 8.096 -11.460 -6.900 1.00 86.50 185 ASP A C 1
ATOM 1411 O O . ASP A 1 185 ? 7.282 -12.386 -6.895 1.00 86.50 185 ASP A O 1
ATOM 1415 N N . MET A 1 186 ? 7.797 -10.244 -7.371 1.00 90.19 186 MET A N 1
ATOM 1416 C CA . MET A 1 186 ? 6.521 -9.930 -8.019 1.00 90.19 186 MET A CA 1
ATOM 1417 C C . MET A 1 186 ? 6.269 -10.865 -9.216 1.00 90.19 186 MET A C 1
ATOM 1419 O O . MET A 1 186 ? 5.203 -11.473 -9.305 1.00 90.19 186 MET A O 1
ATOM 1423 N N . ALA A 1 187 ? 7.265 -11.079 -10.080 1.00 89.56 187 ALA A N 1
ATOM 1424 C CA . ALA A 1 187 ? 7.179 -12.032 -11.194 1.00 89.56 187 ALA A CA 1
ATOM 1425 C C . ALA A 1 187 ? 6.946 -13.485 -10.738 1.00 89.56 187 ALA A C 1
ATOM 1427 O O . ALA A 1 187 ? 6.282 -14.280 -11.417 1.00 89.56 187 ALA A O 1
ATOM 1428 N N . GLY A 1 188 ? 7.540 -13.854 -9.602 1.00 87.00 188 GLY A N 1
ATOM 1429 C CA . GLY A 1 188 ? 7.443 -15.176 -8.993 1.00 87.00 188 GLY A CA 1
ATOM 1430 C C . GLY A 1 188 ? 6.016 -15.518 -8.578 1.00 87.00 188 GLY A C 1
ATOM 1431 O O . GLY A 1 188 ? 5.589 -16.657 -8.759 1.00 87.00 188 GLY A O 1
ATOM 1432 N N . VAL A 1 189 ? 5.260 -14.518 -8.120 1.00 88.62 189 VAL A N 1
ATOM 1433 C CA . VAL A 1 189 ? 3.846 -14.654 -7.728 1.00 88.62 189 VAL A CA 1
ATOM 1434 C C . VAL A 1 189 ? 2.859 -14.303 -8.848 1.00 88.62 189 VAL A C 1
ATOM 1436 O O . VAL A 1 189 ? 1.656 -14.271 -8.611 1.00 88.62 189 VAL A O 1
ATOM 1439 N N . GLY A 1 190 ? 3.347 -14.033 -10.064 1.00 89.50 190 GLY A N 1
ATOM 1440 C CA . GLY A 1 190 ? 2.506 -13.663 -11.209 1.00 89.50 190 GLY A CA 1
ATOM 1441 C C . GLY A 1 190 ? 1.960 -12.232 -11.155 1.00 89.50 190 GLY A C 1
ATOM 1442 O O . GLY A 1 190 ? 0.990 -11.927 -11.842 1.00 89.50 190 GLY A O 1
ATOM 1443 N N . CYS A 1 191 ? 2.558 -11.351 -10.348 1.00 90.62 191 CYS A N 1
ATOM 1444 C CA . CYS A 1 191 ? 2.226 -9.932 -10.339 1.00 90.62 191 CYS A CA 1
ATOM 1445 C C . CYS A 1 191 ? 2.829 -9.258 -11.576 1.00 90.62 191 CYS A C 1
ATOM 1447 O O . CYS A 1 191 ? 4.049 -9.225 -11.742 1.00 90.62 191 CYS A O 1
ATOM 1449 N N . GLU A 1 192 ? 1.962 -8.717 -12.427 1.00 92.44 192 GLU A N 1
ATOM 1450 C CA . GLU A 1 192 ? 2.317 -7.944 -13.617 1.00 92.44 192 GLU A CA 1
ATOM 1451 C C . GLU A 1 192 ? 2.333 -6.449 -13.275 1.00 92.44 192 GLU A C 1
ATOM 1453 O O . GLU A 1 192 ? 1.327 -5.893 -12.825 1.00 92.44 192 GLU A O 1
ATOM 1458 N N . ALA A 1 193 ? 3.476 -5.790 -13.464 1.00 92.56 193 ALA A N 1
ATOM 1459 C CA . ALA A 1 193 ? 3.678 -4.412 -13.036 1.00 92.56 193 ALA A CA 1
ATOM 1460 C C . ALA A 1 193 ? 3.965 -3.514 -14.240 1.00 92.56 193 ALA A C 1
ATOM 1462 O O . ALA A 1 193 ? 5.090 -3.452 -14.728 1.00 92.56 193 ALA A O 1
ATOM 1463 N N . ARG A 1 194 ? 2.953 -2.774 -14.703 1.00 93.25 194 ARG A N 1
ATOM 1464 C CA . ARG A 1 194 ? 3.073 -1.913 -15.888 1.00 93.25 194 ARG A CA 1
ATOM 1465 C C . ARG A 1 194 ? 3.409 -0.463 -15.559 1.00 93.25 194 ARG A C 1
ATOM 1467 O O . ARG A 1 194 ? 2.892 0.112 -14.602 1.00 93.25 194 ARG A O 1
ATOM 1474 N N . ILE A 1 195 ? 4.235 0.146 -16.408 1.00 92.75 195 ILE A N 1
ATOM 1475 C CA . ILE A 1 195 ? 4.551 1.578 -16.349 1.00 92.75 195 ILE A CA 1
ATOM 1476 C C . ILE A 1 195 ? 3.373 2.379 -16.910 1.00 92.75 195 ILE A C 1
ATOM 1478 O O . ILE A 1 195 ? 3.011 2.223 -18.073 1.00 92.75 195 ILE A O 1
ATOM 1482 N N . ILE A 1 196 ? 2.801 3.266 -16.097 1.00 90.38 196 ILE A N 1
ATOM 1483 C CA . ILE A 1 196 ? 1.686 4.146 -16.501 1.00 90.38 196 ILE A CA 1
ATOM 1484 C C . ILE A 1 196 ? 2.071 5.629 -16.570 1.00 90.38 196 ILE A C 1
ATOM 1486 O O . ILE A 1 196 ? 1.322 6.431 -17.113 1.00 90.38 196 ILE A O 1
ATOM 1490 N N . LYS A 1 197 ? 3.233 5.997 -16.020 1.00 88.69 197 LYS A N 1
ATOM 1491 C CA . LYS A 1 197 ? 3.816 7.341 -16.083 1.00 88.69 197 LYS A CA 1
ATOM 1492 C C . LYS A 1 197 ? 5.330 7.235 -15.930 1.00 88.69 197 LYS A C 1
ATOM 1494 O O . LYS A 1 197 ? 5.820 6.370 -15.202 1.00 88.69 197 LYS A O 1
ATOM 1499 N N . VAL A 1 198 ? 6.049 8.124 -16.603 1.00 89.31 198 VAL A N 1
ATOM 1500 C CA . VAL A 1 198 ? 7.497 8.314 -16.478 1.00 89.31 198 VAL A CA 1
ATOM 1501 C C . VAL A 1 198 ? 7.761 9.749 -16.025 1.00 89.31 198 VAL A C 1
ATOM 1503 O O . VAL A 1 198 ? 7.064 10.669 -16.441 1.00 89.31 198 VAL A O 1
ATOM 1506 N N . ALA A 1 199 ? 8.719 9.931 -15.120 1.00 84.75 199 ALA A N 1
ATOM 1507 C CA . ALA A 1 199 ? 9.061 11.238 -14.545 1.00 84.75 199 ALA A CA 1
ATOM 1508 C C . ALA A 1 199 ? 10.558 11.328 -14.191 1.00 84.75 199 ALA A C 1
ATOM 1510 O O . ALA A 1 199 ? 10.947 11.995 -13.236 1.00 84.75 199 ALA A O 1
ATOM 1511 N N . SER A 1 200 ? 11.403 10.598 -14.924 1.00 83.81 200 SER A N 1
ATOM 1512 C CA . SER A 1 200 ? 12.850 10.547 -14.705 1.00 83.81 200 SER A CA 1
ATOM 1513 C C . SER A 1 200 ? 13.583 10.842 -16.008 1.00 83.81 200 SER A C 1
ATOM 1515 O O . SER A 1 200 ? 13.139 10.414 -17.073 1.00 83.81 200 SER A O 1
ATOM 1517 N N . GLY A 1 201 ? 14.699 11.570 -15.923 1.00 81.44 201 GLY A N 1
ATOM 1518 C CA . GLY A 1 201 ? 15.558 11.816 -17.079 1.00 81.44 201 GLY A CA 1
ATOM 1519 C C . GLY A 1 201 ? 16.053 10.493 -17.666 1.00 81.44 201 GLY A C 1
ATOM 1520 O O . GLY A 1 201 ? 16.503 9.633 -16.919 1.00 81.44 201 GLY A O 1
ATOM 1521 N N . GLY A 1 202 ? 15.921 10.329 -18.983 1.00 85.00 202 GLY A N 1
ATOM 1522 C CA . GLY A 1 202 ? 16.243 9.089 -19.703 1.00 85.00 202 GLY A CA 1
ATOM 1523 C C . GLY A 1 202 ? 15.017 8.235 -20.052 1.00 85.00 202 GLY A C 1
ATOM 1524 O O . GLY A 1 202 ? 15.025 7.536 -21.061 1.00 85.00 202 GLY A O 1
ATOM 1525 N N . LEU A 1 203 ? 13.916 8.340 -19.300 1.00 89.94 203 LEU A N 1
ATOM 1526 C CA . LEU A 1 203 ? 12.692 7.585 -19.590 1.00 89.94 203 LEU A CA 1
ATOM 1527 C C . LEU A 1 203 ? 11.700 8.414 -20.410 1.00 89.94 203 LEU A C 1
ATOM 1529 O O . LEU A 1 203 ? 11.166 9.411 -19.927 1.00 89.94 203 LEU A O 1
ATOM 1533 N N . ASP A 1 204 ? 11.428 7.963 -21.634 1.00 91.31 204 ASP A N 1
ATOM 1534 C CA . ASP A 1 204 ? 10.435 8.541 -22.543 1.00 91.31 204 ASP A CA 1
ATOM 1535 C C . ASP A 1 204 ? 9.123 7.728 -22.596 1.00 91.31 204 ASP A C 1
ATOM 1537 O O . ASP A 1 204 ? 8.950 6.701 -21.930 1.00 91.31 204 ASP A O 1
ATOM 1541 N N . GLU A 1 205 ? 8.165 8.188 -23.404 1.00 91.19 205 GLU A N 1
ATOM 1542 C CA . GLU A 1 205 ? 6.872 7.516 -23.595 1.00 91.19 205 GLU A CA 1
ATOM 1543 C C . GLU A 1 205 ? 7.004 6.094 -24.170 1.00 91.19 205 GLU A C 1
ATOM 1545 O O . GLU A 1 205 ? 6.109 5.268 -23.994 1.00 91.19 205 GLU A O 1
ATOM 1550 N N . GLY A 1 206 ? 8.143 5.752 -24.784 1.00 92.50 206 GLY A N 1
ATOM 1551 C CA . GLY A 1 206 ? 8.440 4.417 -25.301 1.00 92.50 206 GLY A CA 1
ATOM 1552 C C . GLY A 1 206 ? 8.664 3.355 -24.217 1.00 92.50 206 GLY A C 1
ATOM 1553 O O . GLY A 1 206 ? 8.946 2.195 -24.545 1.00 92.50 206 GLY A O 1
ATOM 1554 N N . PHE A 1 207 ? 8.584 3.730 -22.939 1.00 92.88 207 PHE A N 1
ATOM 1555 C CA . PHE A 1 207 ? 8.558 2.815 -21.795 1.00 92.88 207 PHE A CA 1
ATOM 1556 C C . PHE A 1 207 ? 7.148 2.573 -21.246 1.00 92.88 207 PHE A C 1
ATOM 1558 O O . PHE A 1 207 ? 6.961 1.632 -20.470 1.00 92.88 207 PHE A O 1
ATOM 1565 N N . LEU A 1 208 ? 6.157 3.381 -21.635 1.00 93.56 208 LEU A N 1
ATOM 1566 C CA . LEU A 1 208 ? 4.783 3.210 -21.172 1.00 93.56 208 LEU A CA 1
ATOM 1567 C C . LEU A 1 208 ? 4.256 1.824 -21.550 1.00 93.56 208 LEU A C 1
ATOM 1569 O O . LEU A 1 208 ? 4.574 1.261 -22.597 1.00 93.56 208 LEU A O 1
ATOM 1573 N N . TRP A 1 209 ? 3.451 1.264 -20.652 1.00 93.81 209 TRP A N 1
ATOM 1574 C CA . TRP A 1 209 ? 2.866 -0.072 -20.741 1.00 93.81 209 TRP A CA 1
ATOM 1575 C C . TRP A 1 209 ? 3.852 -1.247 -20.695 1.00 93.81 209 TRP A C 1
ATOM 1577 O O . TRP A 1 209 ? 3.415 -2.402 -20.698 1.00 93.81 209 TRP A O 1
ATOM 1587 N N . GLY A 1 210 ? 5.157 -0.973 -20.593 1.00 95.00 210 GLY A N 1
ATOM 1588 C CA . GLY A 1 210 ? 6.177 -1.982 -20.343 1.00 95.00 210 GLY A CA 1
ATOM 1589 C C . GLY A 1 210 ? 5.981 -2.644 -18.981 1.00 95.00 210 GLY A C 1
ATOM 1590 O O . GLY A 1 210 ? 5.780 -1.958 -17.977 1.00 95.00 210 GLY A O 1
ATOM 1591 N N . ASP A 1 211 ? 6.048 -3.975 -18.953 1.00 94.81 211 ASP A N 1
ATOM 1592 C CA . ASP A 1 211 ? 6.001 -4.764 -17.723 1.00 94.81 211 ASP A CA 1
ATOM 1593 C C . ASP A 1 211 ? 7.393 -4.839 -17.072 1.00 94.81 211 ASP A C 1
ATOM 1595 O O . ASP A 1 211 ? 8.314 -5.485 -17.584 1.00 94.81 211 ASP A O 1
ATOM 1599 N N . VAL A 1 212 ? 7.551 -4.164 -15.932 1.00 92.62 212 VAL A N 1
ATOM 1600 C CA . VAL A 1 212 ? 8.810 -4.123 -15.179 1.00 92.62 212 VAL A CA 1
ATOM 1601 C C . VAL A 1 212 ? 9.024 -5.343 -14.295 1.00 92.62 212 VAL A C 1
ATOM 1603 O O . VAL A 1 212 ? 10.164 -5.566 -13.885 1.00 92.62 212 VAL A O 1
ATOM 1606 N N . SER A 1 213 ? 7.997 -6.148 -14.012 1.00 92.38 213 SER A N 1
ATOM 1607 C CA . SER A 1 213 ? 8.158 -7.420 -13.300 1.00 92.38 213 SER A CA 1
ATOM 1608 C C . SER A 1 213 ? 8.338 -8.606 -14.247 1.00 92.38 213 SER A C 1
ATOM 1610 O O . SER A 1 213 ? 8.722 -9.667 -13.774 1.00 92.38 213 SER A O 1
ATOM 1612 N N . SER A 1 214 ? 8.205 -8.445 -15.572 1.00 91.38 214 SER A N 1
ATOM 1613 C CA . SER A 1 214 ? 8.376 -9.548 -16.536 1.00 91.38 214 SER A CA 1
ATOM 1614 C C . SER A 1 214 ? 9.615 -10.411 -16.259 1.00 91.38 214 SER A C 1
ATOM 1616 O O . SER A 1 214 ? 10.720 -9.914 -15.994 1.00 91.38 214 SER A O 1
ATOM 1618 N N . ARG A 1 215 ? 9.448 -11.734 -16.359 1.00 86.50 215 ARG A N 1
ATOM 1619 C CA . ARG A 1 215 ? 10.527 -12.709 -16.138 1.00 86.50 215 ARG A CA 1
ATOM 1620 C C . ARG A 1 215 ? 11.669 -12.563 -17.141 1.00 86.50 215 ARG A C 1
ATOM 1622 O O . ARG A 1 215 ? 12.808 -12.857 -16.794 1.00 86.50 215 ARG A O 1
ATOM 1629 N N . ASP A 1 216 ? 11.393 -12.083 -18.354 1.00 88.38 216 ASP A N 1
ATOM 1630 C CA . ASP A 1 216 ? 12.431 -11.872 -19.370 1.00 88.38 216 ASP A CA 1
ATOM 1631 C C . ASP A 1 216 ? 13.374 -10.701 -19.031 1.00 88.38 216 ASP A C 1
ATOM 1633 O O . ASP A 1 216 ? 14.495 -10.644 -19.545 1.00 88.38 216 ASP A O 1
ATOM 1637 N N . GLY A 1 217 ? 12.948 -9.776 -18.160 1.00 87.00 217 GLY A N 1
ATOM 1638 C CA . GLY A 1 217 ? 13.690 -8.583 -17.752 1.00 87.00 217 GLY A CA 1
ATOM 1639 C C . GLY A 1 217 ? 14.054 -7.614 -18.881 1.00 87.00 217 GLY A C 1
ATOM 1640 O O . GLY A 1 217 ? 14.940 -6.781 -18.689 1.00 87.00 217 GLY A O 1
ATOM 1641 N N . LEU A 1 218 ? 13.425 -7.707 -20.057 1.00 89.81 218 LEU A N 1
ATOM 1642 C CA . LEU A 1 218 ? 13.735 -6.871 -21.222 1.00 89.81 218 LEU A CA 1
ATOM 1643 C C . LEU A 1 218 ? 13.505 -5.390 -20.926 1.00 89.81 218 LEU A C 1
ATOM 1645 O O . LEU A 1 218 ? 14.377 -4.567 -21.204 1.00 89.81 218 LEU A O 1
ATOM 1649 N N . VAL A 1 219 ? 12.365 -5.066 -20.310 1.00 91.12 219 VAL A N 1
ATOM 1650 C CA . VAL A 1 219 ? 12.017 -3.691 -19.926 1.00 91.12 219 VAL A CA 1
ATOM 1651 C C . VAL A 1 219 ? 13.023 -3.148 -18.909 1.00 91.12 219 VAL A C 1
ATOM 1653 O O . VAL A 1 219 ? 13.535 -2.048 -19.097 1.00 91.12 219 VAL A O 1
ATOM 1656 N N . ARG A 1 220 ? 13.394 -3.943 -17.892 1.00 90.75 220 ARG A N 1
ATOM 1657 C CA . ARG A 1 220 ? 14.390 -3.550 -16.876 1.00 90.75 220 ARG A CA 1
ATOM 1658 C C . ARG A 1 220 ? 15.750 -3.227 -17.499 1.00 90.75 220 ARG A C 1
ATOM 1660 O O . ARG A 1 220 ? 16.289 -2.155 -17.257 1.00 90.75 220 ARG A O 1
ATOM 1667 N N . ARG A 1 221 ? 16.251 -4.088 -18.393 1.00 89.62 221 ARG A N 1
ATOM 1668 C CA . ARG A 1 221 ? 17.520 -3.850 -19.107 1.00 89.62 221 ARG A CA 1
ATOM 1669 C C . ARG A 1 221 ? 17.480 -2.629 -20.024 1.00 89.62 221 ARG A C 1
ATOM 1671 O O . ARG A 1 221 ? 18.519 -2.025 -20.265 1.00 89.62 221 ARG A O 1
ATOM 1678 N N . LYS A 1 222 ? 16.313 -2.290 -20.584 1.00 89.50 222 LYS A N 1
ATOM 1679 C CA . LYS A 1 222 ? 16.142 -1.067 -21.382 1.00 89.50 222 LYS A CA 1
ATOM 1680 C C . LYS A 1 222 ? 16.226 0.174 -20.487 1.00 89.50 222 LYS A C 1
ATOM 1682 O O . LYS A 1 222 ? 16.868 1.136 -20.882 1.00 89.50 222 LYS A O 1
ATOM 1687 N N . ILE A 1 223 ? 15.626 0.120 -19.294 1.00 89.06 223 ILE A N 1
ATOM 1688 C CA . ILE A 1 223 ? 15.646 1.206 -18.299 1.00 89.06 223 ILE A CA 1
ATOM 1689 C C . ILE A 1 223 ? 17.064 1.452 -17.773 1.00 89.06 223 ILE A C 1
ATOM 1691 O O . ILE A 1 223 ? 17.486 2.592 -17.700 1.00 89.06 223 ILE A O 1
ATOM 1695 N N . GLU A 1 224 ? 17.829 0.402 -17.464 1.00 86.69 224 GLU A N 1
ATOM 1696 C CA . GLU A 1 224 ? 19.216 0.527 -16.968 1.00 86.69 224 GLU A CA 1
ATOM 1697 C C . GLU A 1 224 ? 20.185 1.190 -17.961 1.00 86.69 224 GLU A C 1
ATOM 1699 O O . GLU A 1 224 ? 21.283 1.591 -17.581 1.00 86.69 224 GLU A O 1
ATOM 1704 N N . ARG A 1 225 ? 19.814 1.248 -19.244 1.00 85.88 225 ARG A N 1
ATOM 1705 C CA . ARG A 1 225 ? 20.631 1.811 -20.330 1.00 85.88 225 ARG A CA 1
ATOM 1706 C C . ARG A 1 225 ? 20.214 3.224 -20.734 1.00 85.88 225 ARG A C 1
ATOM 1708 O O . ARG A 1 225 ? 20.852 3.781 -21.627 1.00 85.88 225 ARG A O 1
ATOM 1715 N N . ALA A 1 226 ? 19.125 3.724 -20.163 1.00 82.81 226 ALA A N 1
ATOM 1716 C CA . ALA A 1 226 ? 18.554 5.033 -20.439 1.00 82.81 226 ALA A CA 1
ATOM 1717 C C . ALA A 1 226 ? 19.168 6.095 -19.519 1.00 82.81 226 ALA A C 1
ATOM 1719 O O . ALA A 1 226 ? 19.378 7.225 -20.011 1.00 82.81 226 ALA A O 1
#